Protein AF-I8YHV5-F1 (afdb_monomer_lite)

Foldseek 3Di:
DVVVVLVVVLVVLLVQLVVLLVLLLQLLVLLVVFPPDQQDQDPDAFAEEEEEEPQADEDQAPHPPQRYDDDYDPDVLVVLLPDDLVRGFKYAFAYRFPYWDSCLRRSVRSCVVVVQFKEAEAEAQDDQPDPVSLVLRLVVLLLCRRQASSQVSVVAAHDDDPHNMMGGSVLCSVQSNDLLGPVQLVCLVVVRGYHYSNVGYTYDNDHGDGHDDDDLVVLVVCLVVCVVVVSVRNNVVSVVSNNDPLVVSLVVLVVVLVVCCVVPVVSSVSSVVSNVSSVVSSVSSGDPVSVDDPPD

pLDDT: mean 92.0, std 8.27, range [37.28, 98.38]

Organism: NCBI:txid997887

Radius of gyration: 21.28 Å; chains: 1; bounding box: 60×52×62 Å

Secondary structure (DSSP, 8-state):
-HHHHHHHHHHHHHHHHHHHHHHHHHHHHHTTS----PPPP-S----EEEEEETT-------S-GGGEEEEEESSHHHHHHHS-TTT-SEEEE--S-SEE-TTHHHHHHHHHHTT--EEEEEEEE----SHHHHHHHHHHHHHHIIIIIHHHHTT-PPPP-SSSEEEEHHHHHHH--STT--HHHHHHHTT--EEEEEEEEEEESSPPPPPP---HHHHHHHHHHHHHTT-HHHHHHHHHHHSPPHHHHHHHHHHHHHHHHHH-HHHHHHHHHHHHHHHHHHHHHS-GGGTS----

Sequence (296 aa):
MIDTLFHIANDFFFFCIILSGIYLFIFALIALFRHSGKYPATEKKYRFALLVPLQTHIEDLKYPKELYTVITYNDPVLAVRELDENQYDIAVILGETTHVSPLLLQDINDAYDAGVMAMQLHHIIEHRPTGKIRRKAIREEIRNSIYRQGHVQAGLSSALEKTDIAIDAKWLKQNLKSPKSNLESRLLMQNIFIEYLHYAHVYSDSPRPLPYSMSKWKALSKLPVTLLAGNWDYADKLFRQLVPSWRVLFLICSIWCIIATCYAWTLSLRWWFLLFGLLFTLCLAIPDYLIEKKKK

Structure (mmCIF, N/CA/C/O backbone):
data_AF-I8YHV5-F1
#
_entry.id   AF-I8YHV5-F1
#
loop_
_atom_site.group_PDB
_atom_site.id
_atom_site.type_symbol
_atom_site.label_atom_id
_atom_site.label_alt_id
_atom_site.label_comp_id
_atom_site.label_asym_id
_atom_site.label_entity_id
_atom_site.label_seq_id
_atom_site.pdbx_PDB_ins_code
_atom_site.Cartn_x
_atom_site.Cartn_y
_atom_site.Cartn_z
_atom_site.occupancy
_atom_site.B_iso_or_equiv
_atom_site.auth_seq_id
_atom_site.auth_comp_id
_atom_site.auth_asym_id
_atom_site.auth_atom_id
_atom_site.pdbx_PDB_model_num
ATOM 1 N N . MET A 1 1 ? 32.767 -8.064 -30.132 1.00 82.06 1 MET A N 1
ATOM 2 C CA . MET A 1 1 ? 32.755 -8.128 -28.651 1.00 82.06 1 MET A CA 1
ATOM 3 C C . MET A 1 1 ? 31.920 -7.007 -28.041 1.00 82.06 1 MET A C 1
ATOM 5 O O . MET A 1 1 ? 30.963 -7.325 -27.354 1.00 82.06 1 MET A O 1
ATOM 9 N N . ILE A 1 2 ? 32.227 -5.727 -28.306 1.00 87.38 2 ILE A N 1
ATOM 10 C CA . ILE A 1 2 ? 31.453 -4.581 -27.774 1.00 87.38 2 ILE A CA 1
ATOM 11 C C . ILE A 1 2 ? 29.999 -4.596 -28.265 1.00 87.38 2 ILE A C 1
ATOM 13 O O . ILE A 1 2 ? 29.087 -4.465 -27.459 1.00 87.38 2 ILE A O 1
ATOM 17 N N . ASP A 1 3 ? 29.792 -4.831 -29.559 1.00 89.19 3 ASP A N 1
ATOM 18 C CA . ASP A 1 3 ? 28.461 -4.908 -30.174 1.00 89.19 3 ASP A CA 1
ATOM 19 C C . ASP A 1 3 ? 27.595 -6.026 -29.562 1.00 89.19 3 ASP A C 1
ATOM 21 O O . ASP A 1 3 ? 26.507 -5.791 -29.043 1.00 89.19 3 ASP A O 1
ATOM 25 N N . THR A 1 4 ? 28.142 -7.241 -29.467 1.00 91.38 4 THR A N 1
ATOM 26 C CA . THR A 1 4 ? 27.483 -8.379 -28.807 1.00 91.38 4 THR A CA 1
ATOM 27 C C . THR A 1 4 ? 27.126 -8.083 -27.347 1.00 91.38 4 THR A C 1
ATOM 29 O O . THR A 1 4 ? 26.021 -8.390 -26.905 1.00 91.38 4 THR A O 1
ATOM 32 N N . LEU A 1 5 ? 28.042 -7.465 -26.594 1.00 92.25 5 LEU A N 1
ATOM 33 C CA . LEU A 1 5 ? 27.801 -7.088 -25.202 1.00 92.25 5 LEU A CA 1
ATOM 34 C C . LEU A 1 5 ? 26.686 -6.040 -25.090 1.00 92.25 5 LEU A C 1
ATOM 36 O O . LEU A 1 5 ? 25.850 -6.136 -24.192 1.00 92.25 5 LEU A O 1
ATOM 40 N N . PHE A 1 6 ? 26.652 -5.071 -26.008 1.00 92.50 6 PHE A N 1
ATOM 41 C CA . PHE A 1 6 ? 25.598 -4.067 -26.074 1.00 92.50 6 PHE A CA 1
ATOM 42 C C . PHE A 1 6 ? 24.231 -4.710 -26.313 1.00 92.50 6 PHE A C 1
ATOM 44 O O . PHE A 1 6 ? 23.293 -4.419 -25.575 1.00 92.50 6 PHE A O 1
ATOM 51 N N . HIS A 1 7 ? 24.122 -5.625 -27.279 1.00 91.56 7 HIS A N 1
ATOM 52 C CA . HIS A 1 7 ? 22.876 -6.335 -27.570 1.00 91.56 7 HIS A CA 1
ATOM 53 C C . HIS A 1 7 ? 22.372 -7.155 -26.374 1.00 91.56 7 HIS A C 1
ATOM 55 O O . HIS A 1 7 ? 21.207 -7.026 -25.995 1.00 91.56 7 HIS A O 1
ATOM 61 N N . ILE A 1 8 ? 23.256 -7.915 -25.718 1.00 93.31 8 ILE A N 1
ATOM 62 C CA . ILE A 1 8 ? 22.910 -8.698 -24.521 1.00 93.31 8 ILE A CA 1
ATOM 63 C C . ILE A 1 8 ? 22.426 -7.782 -23.391 1.00 93.31 8 ILE A C 1
ATOM 65 O O . ILE A 1 8 ? 21.371 -8.021 -22.803 1.00 93.31 8 ILE A O 1
ATOM 69 N N . ALA A 1 9 ? 23.177 -6.718 -23.090 1.00 91.88 9 ALA A N 1
ATOM 70 C CA . ALA A 1 9 ? 22.807 -5.770 -22.042 1.00 91.88 9 ALA A CA 1
ATOM 71 C C . ALA A 1 9 ? 21.477 -5.079 -22.360 1.00 91.88 9 ALA A C 1
ATOM 73 O O . ALA A 1 9 ? 20.614 -4.952 -21.493 1.00 91.88 9 ALA A O 1
ATOM 74 N N . ASN A 1 10 ? 21.293 -4.673 -23.615 1.00 92.94 10 ASN A N 1
ATOM 75 C CA . ASN A 1 10 ? 20.075 -4.046 -24.088 1.00 92.94 10 ASN A CA 1
ATOM 76 C C . ASN A 1 10 ? 18.853 -4.948 -23.871 1.00 92.94 10 ASN A C 1
ATOM 78 O O . ASN A 1 10 ? 17.853 -4.488 -23.325 1.00 92.94 10 ASN A O 1
ATOM 82 N N . ASP A 1 11 ? 18.928 -6.216 -24.273 1.00 93.88 11 ASP A N 1
ATOM 83 C CA . ASP A 1 11 ? 17.804 -7.145 -24.146 1.00 93.88 11 ASP A CA 1
ATOM 84 C C . ASP A 1 11 ? 17.515 -7.480 -22.679 1.00 93.88 11 ASP A C 1
ATOM 86 O O . ASP A 1 11 ? 16.355 -7.493 -22.264 1.00 93.88 11 ASP A O 1
ATOM 90 N N . PHE A 1 12 ? 18.559 -7.645 -21.862 1.00 93.06 12 PHE A N 1
ATOM 91 C CA . PHE A 1 12 ? 18.420 -7.860 -20.424 1.00 93.06 12 PHE A CA 1
ATOM 92 C C . PHE A 1 12 ? 17.737 -6.677 -19.720 1.00 93.06 12 PHE A C 1
ATOM 94 O O . PHE A 1 12 ? 16.767 -6.867 -18.978 1.00 93.06 12 PHE A O 1
ATOM 101 N N . PHE A 1 13 ? 18.200 -5.444 -19.962 1.00 92.06 13 PHE A N 1
ATOM 102 C CA . PHE A 1 13 ? 17.587 -4.256 -19.365 1.00 92.06 13 PHE A CA 1
ATOM 103 C C . PHE A 1 13 ? 16.161 -4.053 -19.860 1.00 92.06 13 PHE A C 1
ATOM 105 O O . PHE A 1 13 ? 15.280 -3.734 -19.057 1.00 92.06 13 PHE A O 1
ATOM 112 N N . PHE A 1 14 ? 15.926 -4.265 -21.156 1.00 94.81 14 PHE A N 1
ATOM 113 C CA . PHE A 1 14 ? 14.596 -4.158 -21.732 1.00 94.81 14 PHE A CA 1
ATOM 114 C C . PHE A 1 14 ? 13.636 -5.136 -21.055 1.00 94.81 14 PHE A C 1
ATOM 116 O O . PHE A 1 14 ? 12.581 -4.714 -20.591 1.00 94.81 14 PHE A O 1
ATOM 123 N N . PHE A 1 15 ? 14.034 -6.403 -20.898 1.00 94.38 15 PHE A N 1
ATOM 124 C CA . PHE A 1 15 ? 13.245 -7.427 -20.212 1.00 94.38 15 PHE A CA 1
ATOM 125 C C . PHE A 1 15 ? 12.909 -7.043 -18.761 1.00 94.38 15 PHE A C 1
ATOM 127 O O . PHE A 1 15 ? 11.755 -7.124 -18.339 1.00 94.38 15 PHE A O 1
ATOM 134 N N . CYS A 1 16 ? 13.890 -6.556 -17.997 1.00 91.69 16 CYS A N 1
ATOM 135 C CA . CYS A 1 16 ? 13.667 -6.151 -16.605 1.00 91.69 16 CYS A CA 1
ATOM 136 C C . CYS A 1 16 ? 12.672 -4.983 -16.482 1.00 91.69 16 CYS A C 1
ATOM 138 O O . CYS A 1 16 ? 11.823 -4.960 -15.582 1.00 91.69 16 CYS A O 1
ATOM 140 N N . ILE A 1 17 ? 12.785 -3.995 -17.375 1.00 93.88 17 ILE A N 1
ATOM 141 C CA . ILE A 1 17 ? 11.968 -2.779 -17.324 1.00 93.88 17 ILE A CA 1
ATOM 142 C C . ILE A 1 17 ? 10.579 -3.039 -17.891 1.00 93.88 17 ILE A C 1
ATOM 144 O O . ILE A 1 17 ? 9.618 -2.574 -17.287 1.00 93.88 17 ILE A O 1
ATOM 148 N N . ILE A 1 18 ? 10.441 -3.802 -18.979 1.00 95.88 18 ILE A N 1
ATOM 149 C CA . ILE A 1 18 ? 9.125 -4.114 -19.546 1.00 95.88 18 ILE A CA 1
ATOM 150 C C . ILE A 1 18 ? 8.295 -4.968 -18.590 1.00 95.88 18 ILE A C 1
ATOM 152 O O . ILE A 1 18 ? 7.124 -4.663 -18.398 1.00 95.88 18 ILE A O 1
ATOM 156 N N . LEU A 1 19 ? 8.892 -5.952 -17.903 1.00 94.88 19 LEU A N 1
ATOM 157 C CA . LEU A 1 19 ? 8.181 -6.754 -16.901 1.00 94.88 19 LEU A CA 1
ATOM 158 C C . LEU A 1 19 ? 7.637 -5.871 -15.768 1.00 94.88 19 LEU A C 1
ATOM 160 O O . LEU A 1 19 ? 6.473 -5.972 -15.386 1.00 94.88 19 LEU A O 1
ATOM 164 N N . SER A 1 20 ? 8.472 -4.955 -15.271 1.00 95.31 20 SER A N 1
ATOM 165 C CA . SER A 1 20 ? 8.067 -3.989 -14.246 1.00 95.31 20 SER A CA 1
ATOM 166 C C . SER A 1 20 ? 7.024 -2.998 -14.777 1.00 95.31 20 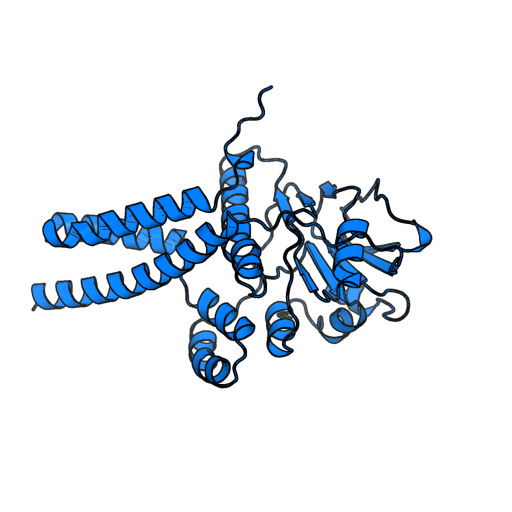SER A C 1
ATOM 168 O O . SER A 1 20 ? 6.077 -2.661 -14.077 1.00 95.31 20 SER A O 1
ATOM 170 N N . GLY A 1 21 ? 7.184 -2.529 -16.015 1.00 96.12 21 GLY A N 1
ATOM 171 C CA . GLY A 1 21 ? 6.282 -1.587 -16.671 1.00 96.12 21 GLY A CA 1
ATOM 172 C C . GLY A 1 21 ? 4.895 -2.177 -16.901 1.00 96.12 21 GLY A C 1
ATOM 173 O O . GLY A 1 21 ? 3.911 -1.519 -16.589 1.00 96.12 21 GLY A O 1
ATOM 174 N N . ILE A 1 22 ? 4.818 -3.432 -17.354 1.00 96.88 22 ILE A N 1
ATOM 175 C CA . ILE A 1 22 ? 3.562 -4.177 -17.509 1.00 96.88 22 ILE A CA 1
ATOM 176 C C . ILE A 1 22 ? 2.866 -4.325 -16.157 1.00 96.88 22 ILE A C 1
ATOM 178 O O . ILE A 1 22 ? 1.678 -4.035 -16.062 1.00 96.88 22 ILE A O 1
ATOM 182 N N . TYR A 1 23 ? 3.600 -4.707 -15.105 1.00 96.69 23 TYR A N 1
ATOM 183 C CA . TYR A 1 23 ? 3.044 -4.796 -13.753 1.00 96.69 23 TYR A CA 1
ATOM 184 C C . TYR A 1 23 ? 2.407 -3.466 -13.320 1.00 96.69 23 TYR A C 1
ATOM 186 O O . TYR A 1 23 ? 1.245 -3.435 -12.927 1.00 96.69 23 TYR A O 1
ATOM 194 N N . LEU A 1 24 ? 3.128 -2.346 -13.460 1.00 96.81 24 LEU A N 1
ATOM 195 C CA . LEU A 1 24 ? 2.589 -1.025 -13.120 1.00 96.81 24 LEU A CA 1
ATOM 196 C C . LEU A 1 24 ? 1.384 -0.642 -13.990 1.00 96.81 24 LEU A C 1
ATOM 198 O O . LEU A 1 24 ? 0.424 -0.079 -13.471 1.00 96.81 24 LEU A O 1
ATOM 202 N N . PHE A 1 25 ? 1.434 -0.940 -15.291 1.00 97.44 25 PHE A N 1
ATOM 203 C CA . PHE A 1 25 ? 0.367 -0.626 -16.239 1.00 97.44 25 PHE A CA 1
ATOM 204 C C . PHE A 1 25 ? -0.927 -1.364 -15.908 1.00 97.44 25 PHE A C 1
ATOM 206 O O . PHE A 1 25 ? -1.978 -0.732 -15.861 1.00 97.44 25 PHE A O 1
ATOM 213 N N . ILE A 1 26 ? -0.849 -2.669 -15.629 1.00 97.00 26 ILE A N 1
ATOM 214 C CA . ILE A 1 26 ? -2.014 -3.491 -15.282 1.00 97.00 26 ILE A CA 1
ATOM 215 C C . ILE A 1 26 ? -2.729 -2.899 -14.068 1.00 97.00 26 ILE A C 1
ATOM 217 O O . ILE A 1 26 ? -3.922 -2.621 -14.143 1.00 97.00 26 ILE A O 1
ATOM 221 N N . PHE A 1 27 ? -2.010 -2.630 -12.976 1.00 96.50 27 PHE A N 1
ATOM 222 C CA . PHE A 1 27 ? -2.648 -2.094 -11.774 1.00 96.50 27 PHE A CA 1
ATOM 223 C C . PHE A 1 27 ? -3.105 -0.641 -11.928 1.00 96.50 27 PHE A C 1
ATOM 225 O O . PHE A 1 27 ? -4.154 -0.284 -11.400 1.00 96.50 27 PHE A O 1
ATOM 232 N N . ALA A 1 28 ? -2.383 0.192 -12.685 1.00 96.38 28 ALA A N 1
ATOM 233 C CA . ALA A 1 28 ? -2.845 1.543 -13.007 1.00 96.38 28 ALA A CA 1
ATOM 234 C C . ALA A 1 28 ? -4.146 1.524 -13.824 1.00 96.38 28 ALA A C 1
ATOM 236 O O . ALA A 1 28 ? -5.046 2.312 -13.554 1.00 96.38 28 ALA A O 1
ATOM 237 N N . LEU A 1 29 ? -4.257 0.613 -14.797 1.00 96.12 29 LEU A N 1
ATOM 238 C CA . LEU A 1 29 ? -5.448 0.441 -15.625 1.00 96.12 29 LEU A CA 1
ATOM 239 C C . LEU A 1 29 ? -6.623 -0.098 -14.801 1.00 96.12 29 LEU A C 1
ATOM 241 O O . LEU A 1 29 ? -7.719 0.450 -14.864 1.00 96.12 29 LEU A O 1
ATOM 245 N N . ILE A 1 30 ? -6.389 -1.137 -13.996 1.00 95.12 30 ILE A N 1
ATOM 246 C CA . ILE A 1 30 ? -7.409 -1.730 -13.123 1.00 95.12 30 ILE A CA 1
ATOM 247 C C . ILE A 1 30 ? -7.930 -0.700 -12.108 1.00 95.12 30 ILE A C 1
ATOM 249 O O . ILE A 1 30 ? -9.131 -0.644 -11.850 1.00 95.12 30 ILE A O 1
ATOM 253 N N . ALA A 1 31 ? -7.066 0.181 -11.594 1.00 93.31 31 ALA A N 1
ATOM 254 C CA . ALA A 1 31 ? -7.460 1.239 -10.663 1.00 93.31 31 ALA A CA 1
ATOM 255 C C . ALA A 1 31 ? -8.496 2.231 -11.232 1.00 93.31 31 ALA A C 1
ATOM 257 O O . ALA A 1 31 ? -9.161 2.919 -10.451 1.00 93.31 31 ALA A O 1
ATOM 258 N N . LEU A 1 32 ? -8.648 2.311 -12.562 1.00 90.19 32 LEU A N 1
ATOM 259 C CA . LEU A 1 32 ? -9.671 3.133 -13.220 1.00 90.19 32 LEU A CA 1
ATOM 260 C C . LEU A 1 32 ? -11.074 2.544 -13.063 1.00 90.19 32 LEU A C 1
ATOM 262 O O . LEU A 1 32 ? -12.040 3.294 -12.940 1.00 90.19 32 LEU A O 1
ATOM 266 N N . PHE A 1 33 ? -11.193 1.215 -13.020 1.00 84.56 33 PHE A N 1
ATOM 267 C CA . PHE A 1 33 ? -12.466 0.499 -12.897 1.00 84.56 33 PHE A CA 1
ATOM 268 C C . PHE A 1 33 ? -12.947 0.453 -11.447 1.00 84.56 33 PHE A C 1
ATOM 270 O O . PHE A 1 33 ? -13.329 -0.596 -10.941 1.00 84.56 33 PHE A O 1
ATOM 277 N N . ARG A 1 34 ? -12.897 1.596 -10.754 1.00 68.69 34 ARG A N 1
ATOM 278 C CA . ARG A 1 34 ? -13.269 1.706 -9.343 1.00 68.69 34 ARG A CA 1
ATOM 279 C C . ARG A 1 34 ? -14.644 1.069 -9.134 1.00 68.69 34 ARG A C 1
ATOM 281 O O . ARG A 1 34 ? -15.641 1.617 -9.600 1.00 68.69 34 ARG A O 1
ATOM 288 N N . HIS A 1 35 ? -14.710 -0.042 -8.397 1.00 61.66 35 HIS A N 1
ATOM 289 C CA . HIS A 1 35 ? -15.961 -0.453 -7.783 1.00 61.66 35 HIS A CA 1
ATOM 290 C C . HIS A 1 35 ? -16.414 0.716 -6.907 1.00 61.66 35 HIS A C 1
ATOM 292 O O . HIS A 1 35 ? -15.788 1.067 -5.908 1.00 61.66 35 HIS A O 1
ATOM 298 N N . SER A 1 36 ? -17.478 1.372 -7.359 1.00 51.44 36 SER A N 1
ATOM 299 C CA . SER A 1 36 ? -18.071 2.563 -6.756 1.00 51.44 36 SER A CA 1
ATOM 300 C C . SER A 1 36 ? -18.849 2.257 -5.474 1.00 51.44 36 SER A C 1
ATOM 302 O O . SER A 1 36 ? -19.497 3.143 -4.922 1.00 51.44 36 SER A O 1
ATOM 304 N N . GLY A 1 37 ? -18.850 1.001 -5.026 1.00 63.56 37 GLY A N 1
ATOM 305 C CA . GLY A 1 37 ? -19.587 0.576 -3.851 1.00 63.56 37 GLY A CA 1
ATOM 306 C C . GLY A 1 37 ? -18.812 0.914 -2.593 1.00 63.56 37 GLY A C 1
ATOM 307 O O . GLY A 1 37 ? -17.792 0.291 -2.310 1.00 63.56 37 GLY A O 1
ATOM 308 N N . LYS A 1 38 ? -19.331 1.856 -1.803 1.00 80.88 38 LYS A N 1
ATOM 309 C CA . LYS A 1 38 ? -19.127 1.767 -0.358 1.00 80.88 38 LYS A CA 1
ATOM 310 C C . LYS A 1 38 ? -19.629 0.403 0.111 1.00 80.88 38 LYS A C 1
ATOM 312 O O . LYS A 1 38 ? -20.584 -0.128 -0.465 1.00 80.88 38 LYS A O 1
ATOM 317 N N . TYR A 1 39 ? -19.010 -0.136 1.153 1.00 91.75 39 TYR A N 1
ATOM 318 C CA . TYR A 1 39 ? -19.577 -1.290 1.838 1.00 91.75 39 TYR A CA 1
ATOM 319 C C . TYR A 1 39 ? -21.033 -0.998 2.259 1.00 91.75 39 TYR A C 1
ATOM 321 O O . TYR A 1 39 ? -21.353 0.160 2.552 1.00 91.75 39 TYR A O 1
ATOM 329 N N . PRO A 1 40 ? -21.934 -1.999 2.228 1.00 90.69 40 PRO A N 1
ATOM 330 C CA . PRO A 1 40 ? -23.323 -1.809 2.626 1.00 90.69 40 PRO A CA 1
ATOM 331 C C . PRO A 1 40 ? -23.410 -1.213 4.028 1.00 90.69 40 PRO A C 1
ATOM 333 O O . PRO A 1 40 ? -22.718 -1.664 4.938 1.00 90.69 40 PRO A O 1
ATOM 336 N N . ALA A 1 41 ? -24.271 -0.211 4.198 1.00 91.19 41 ALA A N 1
ATOM 337 C CA . ALA A 1 41 ? -24.498 0.377 5.508 1.00 91.19 41 ALA A CA 1
ATOM 338 C C . ALA A 1 41 ? -25.011 -0.695 6.476 1.00 91.19 41 ALA A C 1
ATOM 340 O O . ALA A 1 41 ? -25.968 -1.403 6.153 1.00 91.19 41 ALA A O 1
ATOM 341 N N . THR A 1 42 ? -24.404 -0.786 7.658 1.00 91.88 42 THR A N 1
ATOM 342 C CA . THR A 1 42 ? -24.852 -1.712 8.702 1.00 91.88 42 THR A CA 1
ATOM 343 C C . THR A 1 42 ? -25.505 -0.993 9.882 1.00 91.88 42 THR A C 1
ATOM 345 O O . THR A 1 42 ? -25.131 0.122 10.283 1.00 91.88 42 THR A O 1
ATOM 348 N N . GLU A 1 43 ? -26.493 -1.670 10.469 1.00 90.62 43 GLU A N 1
ATOM 349 C CA . GLU A 1 43 ? -27.102 -1.287 11.741 1.00 90.62 43 GLU A CA 1
ATOM 350 C C . GLU A 1 43 ? -26.164 -1.575 12.917 1.00 90.62 43 GLU A C 1
ATOM 352 O O . GLU A 1 43 ? -26.184 -0.850 13.914 1.00 90.62 43 GLU A O 1
ATOM 357 N N . LYS A 1 44 ? -25.306 -2.599 12.801 1.00 95.25 44 LYS A N 1
ATOM 358 C CA . LYS A 1 44 ? -24.378 -2.972 13.864 1.00 95.25 44 LYS A CA 1
ATOM 359 C C . LYS A 1 44 ? -23.288 -1.914 14.001 1.00 95.25 44 LYS A C 1
ATOM 361 O O . LYS A 1 44 ? -22.629 -1.544 13.031 1.00 95.25 44 LYS A O 1
ATOM 366 N N . LYS A 1 45 ? -23.098 -1.427 15.225 1.00 96.44 45 LYS A N 1
ATOM 367 C CA . LYS A 1 45 ? -22.082 -0.426 15.554 1.00 96.44 45 LYS A CA 1
ATOM 368 C C . LYS A 1 45 ? -20.992 -1.045 16.416 1.00 96.44 45 LYS A C 1
ATOM 370 O O . LYS A 1 45 ? -21.277 -1.587 17.482 1.00 96.44 45 LYS A O 1
ATOM 375 N N . TYR A 1 46 ? -19.757 -0.955 15.944 1.00 97.69 46 TYR A N 1
ATOM 376 C CA . TYR A 1 46 ? -18.565 -1.440 16.634 1.00 97.69 46 TYR A CA 1
ATOM 377 C C . TYR A 1 46 ? -17.905 -0.335 17.461 1.00 97.69 46 TYR A C 1
ATOM 379 O O . TYR A 1 46 ? -18.105 0.858 17.206 1.00 97.69 46 TYR A O 1
ATOM 387 N N . ARG A 1 47 ? -17.122 -0.745 18.463 1.00 98.06 47 ARG A N 1
ATOM 388 C CA . ARG A 1 47 ? -16.396 0.149 19.371 1.00 98.06 47 ARG A CA 1
ATOM 389 C C . ARG A 1 47 ? -14.997 0.438 18.839 1.00 98.06 47 ARG A C 1
ATOM 391 O O . ARG A 1 47 ? -14.244 -0.485 18.525 1.00 98.06 47 ARG A O 1
ATOM 398 N N . PHE A 1 48 ? -14.631 1.713 18.790 1.00 98.06 48 PHE A N 1
ATOM 399 C CA . PHE A 1 48 ? -13.391 2.197 18.193 1.00 98.06 48 PHE A CA 1
ATOM 400 C C . PHE A 1 48 ? -12.399 2.734 19.222 1.00 98.06 48 PHE A C 1
ATOM 402 O O . PHE A 1 48 ? -12.731 3.583 20.048 1.00 98.06 48 PHE A O 1
ATOM 409 N N . ALA A 1 49 ? -11.142 2.328 19.086 1.00 97.44 49 ALA A N 1
ATOM 410 C CA . ALA A 1 49 ? -10.004 3.023 19.667 1.00 97.44 49 ALA A CA 1
ATOM 411 C C . ALA A 1 49 ? -9.346 3.895 18.598 1.00 97.44 49 ALA A C 1
ATOM 413 O O . ALA A 1 49 ? -8.684 3.382 17.695 1.00 97.44 49 ALA A O 1
ATOM 414 N N . LEU A 1 50 ? -9.529 5.210 18.685 1.00 96.50 50 LEU A N 1
ATOM 415 C CA . LEU A 1 50 ? -8.961 6.165 17.741 1.00 96.50 50 LEU A CA 1
ATOM 416 C C . LEU A 1 50 ? -7.632 6.691 18.285 1.00 96.50 50 LEU A C 1
ATOM 418 O O . LEU A 1 50 ? -7.599 7.620 19.090 1.00 96.50 50 LEU A O 1
ATOM 422 N N . LEU A 1 51 ? -6.535 6.067 17.863 1.00 96.38 51 LEU A N 1
ATOM 423 C CA . LEU A 1 51 ? -5.180 6.426 18.263 1.00 96.38 51 LEU A CA 1
ATOM 424 C C . LEU A 1 51 ? -4.683 7.585 17.391 1.00 96.38 51 LEU A C 1
ATOM 426 O O . LEU A 1 51 ? -4.509 7.424 16.180 1.00 96.38 51 LEU A O 1
ATOM 430 N N . VAL A 1 52 ? -4.432 8.740 18.008 1.00 95.31 52 VAL A N 1
ATOM 431 C CA . VAL A 1 52 ? -4.030 9.979 17.320 1.00 95.31 52 VAL A CA 1
ATOM 432 C C . VAL A 1 52 ? -2.731 10.552 17.892 1.00 95.31 52 VAL A C 1
ATOM 434 O O . VAL A 1 52 ? -2.504 10.451 19.095 1.00 9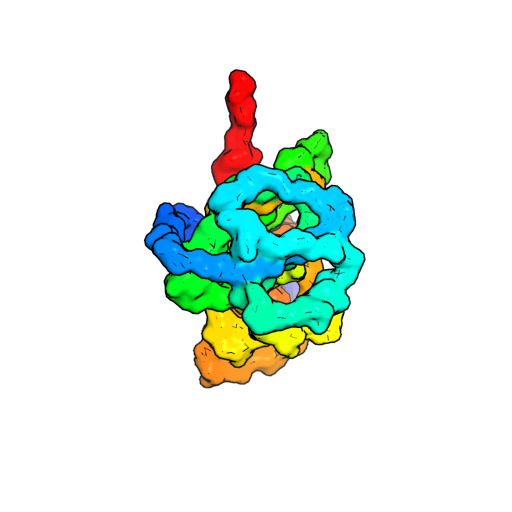5.31 52 VAL A O 1
ATOM 437 N N . PRO A 1 53 ? -1.862 11.189 17.093 1.00 93.88 53 PRO A N 1
ATOM 438 C CA . PRO A 1 53 ? -0.710 11.913 17.629 1.00 93.88 53 PRO A CA 1
ATOM 439 C C . PRO A 1 53 ? -1.136 13.104 18.502 1.00 93.88 53 PRO A C 1
ATOM 441 O O . PRO A 1 53 ? -2.178 13.705 18.256 1.00 93.88 53 PRO A O 1
ATOM 444 N N . LEU A 1 54 ? -0.302 13.508 19.470 1.00 86.50 54 LEU A N 1
ATOM 445 C CA . LEU A 1 54 ? -0.587 14.608 20.420 1.00 86.50 54 LEU A CA 1
ATOM 446 C C . LEU A 1 54 ? -1.097 15.920 19.795 1.00 86.50 54 LEU A C 1
ATOM 448 O O . LEU A 1 54 ? -1.840 16.650 20.436 1.00 86.50 54 LEU A O 1
ATOM 452 N N . GLN A 1 55 ? -0.657 16.250 18.582 1.00 79.06 55 GLN A N 1
ATOM 453 C CA . GLN A 1 55 ? -0.958 17.526 17.917 1.00 79.06 55 GLN A CA 1
ATOM 454 C C . GLN A 1 55 ? -2.191 17.452 17.006 1.00 79.06 55 GLN A C 1
ATOM 456 O O . GLN A 1 55 ? -2.467 18.381 16.254 1.00 79.06 55 GLN A O 1
ATOM 461 N N . THR A 1 56 ? -2.895 16.320 17.014 1.00 84.88 56 THR A N 1
ATOM 462 C CA . THR A 1 56 ? -4.029 16.061 16.131 1.00 84.88 56 THR A CA 1
ATOM 463 C C . THR A 1 56 ? -5.338 16.261 16.883 1.00 84.88 56 THR A C 1
ATOM 465 O O . THR A 1 56 ? -5.596 15.591 17.881 1.00 84.88 56 THR A O 1
ATOM 468 N N . HIS A 1 57 ? -6.182 17.152 16.369 1.00 80.00 57 HIS A N 1
ATOM 469 C CA . HIS A 1 57 ? -7.536 17.370 16.865 1.00 80.00 57 HIS A CA 1
ATOM 470 C C . HIS A 1 57 ? -8.534 16.764 15.881 1.00 80.00 57 HIS A C 1
ATOM 472 O O . HIS A 1 57 ? -8.478 17.041 14.685 1.00 80.00 57 HIS A O 1
ATOM 478 N N . ILE A 1 58 ? -9.427 15.910 16.383 1.00 84.12 58 ILE A N 1
ATOM 479 C CA . ILE A 1 58 ? -10.475 15.279 15.581 1.00 84.12 58 ILE A CA 1
ATOM 480 C C . ILE A 1 58 ? -11.820 15.733 16.113 1.00 84.12 58 ILE A C 1
ATOM 482 O O . ILE A 1 58 ? -12.205 15.390 17.231 1.00 84.12 58 ILE A O 1
ATOM 486 N N . GLU A 1 59 ? -12.531 16.480 15.283 1.00 78.69 59 GLU A N 1
ATOM 487 C CA . GLU A 1 59 ? -13.872 16.973 15.561 1.00 78.69 59 GLU A CA 1
ATOM 488 C C . GLU A 1 59 ? -14.850 16.440 14.503 1.00 78.69 59 GLU A C 1
ATOM 490 O O . GLU A 1 59 ? -14.448 15.891 13.476 1.00 78.69 59 GLU A O 1
ATOM 495 N N . ASP A 1 60 ? -16.147 16.556 14.788 1.00 82.31 60 ASP A N 1
ATOM 496 C CA . ASP A 1 60 ? -17.235 16.332 13.825 1.00 82.31 60 ASP A CA 1
ATOM 497 C C . ASP A 1 60 ? -17.362 14.927 13.205 1.00 82.31 60 ASP A C 1
ATOM 499 O O . ASP A 1 60 ? -17.928 14.752 12.121 1.00 82.31 60 ASP A O 1
ATOM 503 N N . LEU A 1 61 ? -16.920 13.888 13.919 1.00 92.69 61 LEU A N 1
ATOM 504 C CA . LEU A 1 61 ? -17.229 12.506 13.550 1.00 92.69 61 LEU A CA 1
ATOM 505 C C . LEU A 1 61 ? -18.725 12.217 13.733 1.00 92.69 61 LEU A C 1
ATOM 507 O O . LEU A 1 61 ? -19.278 12.316 14.829 1.00 92.69 61 LEU A O 1
ATOM 511 N N . LYS A 1 62 ? -19.382 11.794 12.653 1.00 93.56 62 LYS A N 1
ATOM 512 C CA . LYS A 1 62 ? -20.776 11.338 12.639 1.00 93.56 62 LYS A CA 1
ATOM 513 C C . LYS A 1 62 ? -20.852 9.872 13.062 1.00 93.56 62 LYS A C 1
ATOM 515 O O . LYS A 1 62 ? -21.179 8.998 12.262 1.00 93.56 62 LYS A O 1
ATOM 520 N N . TYR A 1 63 ? -20.513 9.614 14.320 1.00 95.81 63 TYR A N 1
ATOM 521 C CA . TYR A 1 63 ? -20.572 8.295 14.945 1.00 95.81 63 TYR A CA 1
ATOM 522 C C . TYR A 1 63 ? -20.939 8.445 16.434 1.00 95.81 63 TYR A C 1
ATOM 524 O O . TYR A 1 63 ? -20.587 9.473 17.020 1.00 95.81 63 TYR A O 1
ATOM 532 N N . PRO A 1 64 ? -21.652 7.490 17.062 1.00 95.62 64 PRO A N 1
ATOM 533 C CA . PRO A 1 64 ? -22.046 7.615 18.468 1.00 95.62 64 PRO A CA 1
ATOM 534 C C . PRO A 1 64 ? -20.831 7.774 19.392 1.00 95.62 64 PRO A C 1
ATOM 536 O O . PRO A 1 64 ? -19.895 6.973 19.331 1.00 95.62 64 PRO A O 1
ATOM 539 N N . LYS A 1 65 ? -20.826 8.818 20.233 1.00 93.38 65 LYS A N 1
ATOM 540 C CA . LYS A 1 65 ? -19.658 9.222 21.046 1.00 93.38 65 LYS A CA 1
ATOM 541 C C . LYS A 1 65 ? -19.271 8.186 22.097 1.00 93.38 65 LYS A C 1
ATOM 543 O O . LYS A 1 65 ? -18.113 8.092 22.472 1.00 93.38 65 LYS A O 1
ATOM 548 N N . GLU A 1 66 ? -20.232 7.399 22.548 1.00 94.81 66 GLU A N 1
ATOM 549 C CA . GLU A 1 66 ? -20.066 6.293 23.483 1.00 94.81 66 GLU A CA 1
ATOM 550 C C . GLU A 1 66 ? -19.381 5.067 22.859 1.00 94.81 66 GLU A C 1
ATOM 552 O O . GLU A 1 66 ? -18.908 4.193 23.582 1.00 94.81 66 GLU A O 1
ATOM 557 N N . LEU A 1 67 ? -19.299 5.002 21.526 1.00 96.69 67 LEU A N 1
ATOM 558 C CA . LEU A 1 67 ? -18.710 3.884 20.789 1.00 96.69 67 LEU A CA 1
ATOM 559 C C . LEU A 1 67 ? -17.319 4.188 20.241 1.00 96.69 67 LEU A C 1
ATOM 561 O O . LEU A 1 67 ? -16.762 3.368 19.517 1.00 96.69 67 LEU A O 1
ATOM 565 N N . TYR A 1 68 ? -16.727 5.335 20.557 1.00 96.31 68 TYR A N 1
ATOM 566 C CA . TYR A 1 68 ? -15.329 5.566 20.233 1.00 96.31 68 TYR A CA 1
ATOM 567 C C . TYR A 1 68 ? -14.619 6.329 21.338 1.00 96.31 68 TYR A C 1
ATOM 569 O O . TYR A 1 68 ? -15.189 7.175 22.016 1.00 96.31 68 TYR A O 1
ATOM 577 N N . THR A 1 69 ? -13.339 6.036 21.517 1.00 95.75 69 THR A N 1
ATOM 578 C CA . THR A 1 69 ? -12.471 6.780 22.428 1.00 95.75 69 THR A CA 1
ATOM 579 C C . THR A 1 69 ? -11.272 7.291 21.656 1.00 95.75 69 THR A C 1
ATOM 581 O O . THR A 1 69 ? -10.619 6.538 20.934 1.00 95.75 69 THR A O 1
ATOM 584 N N . VAL A 1 70 ? -10.992 8.586 21.797 1.00 94.69 70 VAL A N 1
ATOM 585 C CA . VAL A 1 70 ? -9.805 9.216 21.216 1.00 94.69 70 VAL A CA 1
ATOM 586 C C . VAL A 1 70 ? -8.664 9.089 22.215 1.00 94.69 70 VA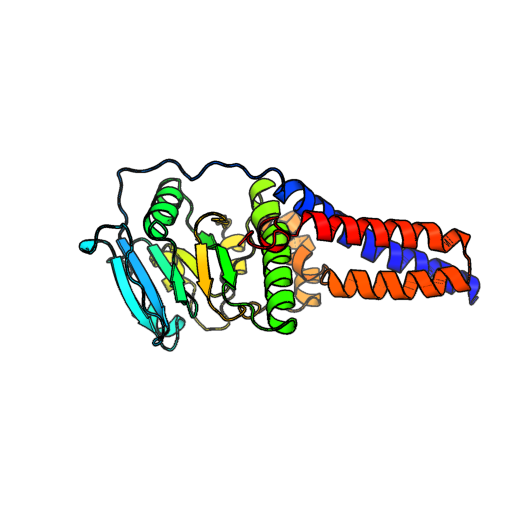L A C 1
ATOM 588 O O . VAL A 1 70 ? -8.755 9.595 23.331 1.00 94.69 70 VAL A O 1
ATOM 591 N N . ILE A 1 71 ? -7.598 8.402 21.819 1.00 94.81 71 ILE A N 1
ATOM 592 C CA . ILE A 1 71 ? -6.424 8.148 22.653 1.00 94.81 71 ILE A CA 1
ATOM 593 C C . ILE A 1 71 ? -5.232 8.822 21.984 1.00 94.81 71 ILE A C 1
ATOM 595 O O . ILE A 1 71 ? -4.806 8.445 20.892 1.00 94.81 71 ILE A O 1
ATOM 599 N N . THR A 1 72 ? -4.678 9.830 22.644 1.00 95.00 72 THR A N 1
ATOM 600 C CA . THR A 1 72 ? -3.484 10.519 22.156 1.00 95.00 72 THR A CA 1
ATOM 601 C C . THR A 1 72 ? -2.232 9.689 22.418 1.00 95.00 72 THR A C 1
ATOM 603 O O . THR A 1 72 ? -2.069 9.164 23.519 1.00 95.00 72 THR A O 1
ATOM 606 N N . TYR A 1 73 ? -1.308 9.619 21.460 1.00 94.00 73 TYR A N 1
ATOM 607 C CA . TYR A 1 73 ? -0.059 8.877 21.605 1.00 94.00 73 TYR A CA 1
ATOM 608 C C . TYR A 1 73 ? 1.182 9.687 21.209 1.00 94.00 73 TYR A C 1
ATOM 610 O O . TYR A 1 73 ? 1.157 10.534 20.316 1.00 94.00 73 TYR A O 1
ATOM 618 N N . ASN A 1 74 ? 2.301 9.339 21.852 1.00 92.94 74 ASN A N 1
ATOM 619 C CA . ASN A 1 74 ? 3.662 9.677 21.414 1.00 92.94 74 ASN A CA 1
ATOM 620 C C . ASN A 1 74 ? 4.305 8.528 20.631 1.00 92.94 74 ASN A C 1
ATOM 622 O O . ASN A 1 74 ? 4.960 8.742 19.615 1.00 92.94 74 ASN A O 1
ATOM 626 N N . ASP A 1 75 ? 4.083 7.296 21.095 1.00 92.31 75 ASP A N 1
ATOM 627 C CA . ASP A 1 75 ? 4.490 6.067 20.421 1.00 92.31 75 ASP A CA 1
ATOM 628 C C . ASP A 1 75 ? 3.246 5.194 20.191 1.00 92.31 75 ASP A C 1
ATOM 630 O O . ASP A 1 75 ? 2.629 4.751 21.168 1.00 92.31 75 ASP A O 1
ATOM 634 N N . PRO A 1 76 ? 2.871 4.911 18.928 1.00 92.44 76 PRO A N 1
ATOM 635 C CA . PRO A 1 76 ? 1.693 4.100 18.635 1.00 92.44 76 PRO A CA 1
ATOM 636 C C . PRO A 1 76 ? 1.828 2.669 19.174 1.00 92.44 76 PRO A C 1
ATOM 638 O O . PRO A 1 76 ? 0.827 2.025 19.469 1.00 92.44 76 PRO A O 1
ATOM 641 N N . VAL A 1 77 ? 3.051 2.153 19.342 1.00 94.12 77 VAL A N 1
ATOM 642 C CA . VAL A 1 77 ? 3.278 0.808 19.889 1.00 94.12 77 VAL A CA 1
ATOM 643 C C . VAL A 1 77 ? 2.934 0.755 21.372 1.00 94.12 77 VAL A C 1
ATOM 645 O O . VAL A 1 77 ? 2.359 -0.235 21.819 1.00 94.12 77 VAL A O 1
ATOM 648 N N . LEU A 1 78 ? 3.288 1.790 22.136 1.00 94.44 78 LEU A N 1
ATOM 649 C CA . LEU A 1 78 ? 2.941 1.867 23.555 1.00 94.44 78 LEU A CA 1
ATOM 650 C C . LEU A 1 78 ? 1.429 2.022 23.729 1.00 94.44 78 LEU A C 1
ATOM 652 O O . LEU A 1 78 ? 0.834 1.236 24.459 1.00 94.44 78 LEU A O 1
ATOM 656 N N . ALA A 1 79 ? 0.804 2.922 22.964 1.00 94.88 79 ALA A N 1
ATOM 657 C CA . ALA A 1 79 ? -0.645 3.115 23.002 1.00 94.88 79 ALA A CA 1
ATOM 658 C C . ALA A 1 79 ? -1.417 1.821 22.687 1.00 94.88 79 ALA A C 1
ATOM 660 O O . ALA A 1 79 ? -2.350 1.459 23.396 1.00 94.88 79 ALA A O 1
ATOM 661 N N . VAL A 1 80 ? -0.982 1.061 21.676 1.00 95.12 80 VAL A N 1
ATOM 662 C CA . VAL A 1 80 ? -1.587 -0.242 21.354 1.00 95.12 80 VAL A CA 1
ATOM 663 C C . VAL A 1 80 ? -1.339 -1.294 22.441 1.00 95.12 80 VAL A C 1
ATOM 665 O O . VAL A 1 80 ? -2.175 -2.172 22.638 1.00 95.12 80 VAL A O 1
ATOM 668 N N . ARG A 1 81 ? -0.210 -1.252 23.158 1.00 94.19 81 ARG A N 1
ATOM 669 C CA . ARG A 1 81 ? 0.057 -2.190 24.265 1.00 94.19 81 ARG A CA 1
ATOM 670 C C . ARG A 1 81 ? -0.843 -1.935 25.471 1.00 94.19 81 ARG A C 1
ATOM 672 O O . ARG A 1 81 ? -1.242 -2.901 26.117 1.00 94.19 81 ARG A O 1
ATOM 679 N N . GLU A 1 82 ? -1.128 -0.670 25.759 1.00 93.62 82 GLU A N 1
ATOM 680 C CA . GLU A 1 82 ? -1.991 -0.233 26.864 1.00 93.62 82 GLU A CA 1
ATOM 681 C C . GLU A 1 82 ? -3.483 -0.372 26.539 1.00 93.62 82 GLU A C 1
ATOM 683 O O . GLU A 1 82 ? -4.312 -0.380 27.445 1.00 93.62 82 GLU A O 1
ATOM 688 N N . LEU A 1 83 ? -3.825 -0.538 25.259 1.00 93.38 83 LEU A N 1
ATOM 689 C CA . LEU A 1 83 ? -5.195 -0.717 24.801 1.00 93.38 83 LEU A CA 1
ATOM 690 C C . LEU A 1 83 ? -5.854 -1.948 25.440 1.00 93.38 83 LEU A C 1
ATOM 692 O O . LEU A 1 83 ? -5.322 -3.055 25.347 1.00 93.38 83 LEU A O 1
ATOM 696 N N . ASP A 1 84 ? -7.038 -1.795 26.029 1.00 91.44 84 ASP A N 1
ATOM 697 C CA . ASP A 1 84 ? -7.858 -2.938 26.441 1.00 91.44 84 ASP A CA 1
ATOM 698 C C . ASP A 1 84 ? -8.607 -3.511 25.229 1.00 91.44 84 ASP A C 1
ATOM 700 O O . ASP A 1 84 ? -9.604 -2.961 24.765 1.00 91.44 84 ASP A O 1
ATOM 704 N N . GLU A 1 85 ? -8.118 -4.634 24.705 1.00 84.31 85 GLU A N 1
ATOM 705 C CA . GLU A 1 85 ? -8.675 -5.304 23.523 1.00 84.31 85 GLU A CA 1
ATOM 706 C C . GLU A 1 85 ? -10.109 -5.825 23.704 1.00 84.31 85 GLU A C 1
ATOM 708 O O . GLU A 1 85 ? -10.742 -6.177 22.718 1.00 84.31 85 GLU A O 1
ATOM 713 N N . ASN A 1 86 ? -10.640 -5.879 24.932 1.00 90.94 86 ASN A N 1
ATOM 714 C CA . ASN A 1 86 ? -12.033 -6.276 25.170 1.00 90.94 86 ASN A CA 1
ATOM 715 C C . ASN A 1 86 ? -13.004 -5.081 25.123 1.00 90.94 86 ASN A C 1
ATOM 717 O O . ASN A 1 86 ? -14.219 -5.260 24.969 1.00 90.94 86 ASN A O 1
ATOM 721 N N . GLN A 1 87 ? -12.483 -3.857 25.259 1.00 94.69 87 GLN A N 1
ATOM 722 C CA . GLN A 1 87 ? -13.271 -2.622 25.204 1.00 94.69 87 GLN A CA 1
ATOM 723 C C . GLN A 1 87 ? -13.505 -2.135 23.777 1.00 94.69 87 GLN A C 1
ATOM 725 O O . GLN A 1 87 ? -14.507 -1.469 23.523 1.00 94.69 87 GLN A O 1
ATOM 730 N N . TYR A 1 88 ? -12.610 -2.484 22.856 1.00 97.25 88 TYR A N 1
ATOM 731 C CA . TYR A 1 88 ? -12.631 -1.999 21.484 1.00 97.25 88 TYR A CA 1
ATOM 732 C C . TYR A 1 88 ? -12.605 -3.164 20.513 1.00 97.25 88 TYR A C 1
ATOM 734 O O . TYR A 1 88 ? -11.832 -4.101 20.682 1.00 97.25 88 TYR A O 1
ATOM 742 N N . ASP A 1 89 ? -13.419 -3.068 19.473 1.00 97.75 89 ASP A N 1
ATOM 743 C CA . ASP A 1 89 ? -13.458 -4.059 18.403 1.00 97.75 89 ASP A CA 1
ATOM 744 C C . ASP A 1 89 ? -12.459 -3.659 17.300 1.00 97.75 89 ASP A C 1
ATOM 746 O O . ASP A 1 89 ? -11.722 -4.489 16.767 1.00 97.75 89 ASP A O 1
ATOM 750 N N . ILE A 1 90 ? -12.350 -2.354 17.021 1.00 98.31 90 ILE A N 1
ATOM 751 C CA . ILE A 1 90 ? -11.517 -1.800 15.948 1.00 98.31 90 ILE A CA 1
ATOM 752 C C . ILE A 1 90 ? -10.551 -0.763 16.522 1.00 98.31 90 ILE A C 1
ATOM 754 O O . ILE A 1 90 ? -10.947 0.143 17.255 1.00 98.31 90 ILE A O 1
ATOM 758 N N . ALA A 1 91 ? -9.276 -0.854 16.154 1.00 98.12 91 ALA A N 1
ATOM 759 C CA . ALA A 1 91 ? -8.268 0.148 16.466 1.00 98.12 91 ALA A CA 1
ATOM 760 C C . ALA A 1 91 ? -7.845 0.890 15.193 1.00 98.12 91 ALA A C 1
ATOM 762 O O . ALA A 1 91 ? -7.437 0.284 14.200 1.00 98.12 91 ALA A O 1
ATOM 763 N N . VAL A 1 92 ? -7.920 2.218 15.234 1.00 97.88 92 VAL A N 1
ATOM 764 C CA . VAL A 1 92 ? -7.549 3.106 14.132 1.00 97.88 92 VAL A CA 1
ATOM 765 C C . VAL A 1 92 ? -6.289 3.860 14.531 1.00 97.88 92 VAL A C 1
ATOM 767 O O . VAL A 1 92 ? -6.303 4.598 15.510 1.00 97.88 92 VAL A O 1
ATOM 770 N N . ILE A 1 93 ? -5.198 3.685 13.785 1.00 96.69 93 ILE A N 1
ATOM 771 C CA . ILE A 1 93 ? -3.960 4.452 13.978 1.00 96.69 93 ILE A CA 1
ATOM 772 C C . ILE A 1 93 ? -3.921 5.544 12.923 1.00 96.69 93 ILE A C 1
ATOM 774 O O . ILE A 1 93 ? -3.697 5.248 11.749 1.00 96.69 93 ILE A O 1
ATOM 778 N N . LEU A 1 94 ? -4.096 6.798 13.324 1.00 95.62 94 LEU A N 1
ATOM 779 C CA . LEU A 1 94 ? -3.983 7.949 12.429 1.00 95.62 94 LEU A CA 1
ATOM 780 C C . LEU A 1 94 ? -2.589 8.564 12.494 1.00 95.62 94 LEU A C 1
ATOM 782 O O . LEU A 1 94 ? -1.933 8.534 13.528 1.00 95.62 94 LEU A O 1
ATOM 786 N N . GLY A 1 95 ? -2.113 9.110 11.375 1.00 93.56 95 GLY A N 1
ATOM 787 C CA . GLY A 1 95 ? -0.916 9.949 11.382 1.00 93.56 95 GLY A CA 1
ATOM 788 C C . GLY A 1 95 ? -1.223 11.352 11.909 1.00 93.56 95 GLY A C 1
ATOM 789 O O . GLY A 1 95 ? -2.308 11.617 12.419 1.00 93.56 95 GLY A O 1
ATOM 790 N N . GLU A 1 96 ? -0.281 12.283 11.756 1.00 91.69 96 GLU A N 1
ATOM 791 C CA . GLU A 1 96 ? -0.577 13.702 11.995 1.00 91.69 96 GLU A CA 1
ATOM 792 C C . GLU A 1 96 ? -1.611 14.151 10.964 1.00 91.69 96 GLU A C 1
ATOM 794 O O . GLU A 1 96 ? -1.380 14.002 9.757 1.00 91.69 96 GLU A O 1
ATOM 799 N N . THR A 1 97 ? -2.768 14.626 11.415 1.00 91.69 97 THR A N 1
ATOM 800 C CA . THR A 1 97 ? -3.884 14.977 10.524 1.00 91.69 97 THR A CA 1
ATOM 801 C C . THR A 1 97 ? -4.428 16.355 10.850 1.00 91.69 97 THR A C 1
ATOM 803 O O . THR A 1 97 ? -4.382 16.793 11.996 1.00 91.69 97 THR A O 1
ATOM 806 N N . THR A 1 98 ? -4.894 17.052 9.816 1.00 90.06 98 THR A N 1
ATOM 807 C CA . THR A 1 98 ? -5.568 18.348 9.952 1.00 90.06 98 THR A CA 1
ATOM 808 C C . THR A 1 98 ? -7.052 18.146 10.214 1.00 90.06 98 THR A C 1
ATOM 810 O O . THR A 1 98 ? -7.614 18.788 11.091 1.00 90.06 98 THR A O 1
ATOM 813 N N . HIS A 1 99 ? -7.677 17.237 9.466 1.00 92.25 99 HIS A N 1
ATOM 814 C CA . HIS A 1 99 ? -9.050 16.800 9.672 1.00 92.25 99 HIS A CA 1
ATOM 815 C C . HIS A 1 99 ? -9.284 15.439 9.004 1.00 92.25 99 HIS A C 1
ATOM 817 O O . HIS A 1 99 ? -8.465 14.940 8.226 1.00 92.25 99 HIS A O 1
ATOM 823 N N . VAL A 1 100 ? -10.429 14.831 9.295 1.00 94.38 100 VAL A N 1
ATOM 824 C CA . VAL A 1 100 ? -10.863 13.556 8.715 1.00 94.38 100 VAL A CA 1
ATOM 825 C C . VAL A 1 100 ? -12.263 13.692 8.129 1.00 94.38 100 VAL A C 1
ATOM 827 O O . VAL A 1 100 ? -13.002 14.613 8.471 1.00 94.38 100 VAL A O 1
ATOM 830 N N . SER A 1 101 ? -12.641 12.778 7.234 1.00 92.94 101 SER A N 1
ATOM 831 C CA . SER A 1 101 ? -14.023 12.707 6.748 1.00 92.94 101 SER A CA 1
ATOM 832 C C . SER A 1 101 ? -15.004 12.537 7.925 1.00 92.94 101 SER A C 1
ATOM 834 O O . SER A 1 101 ? -14.792 11.643 8.746 1.00 92.94 101 SER A O 1
ATOM 836 N N . PRO A 1 102 ? -16.120 13.290 7.997 1.00 93.88 102 PRO A N 1
ATOM 837 C CA . PRO A 1 102 ? -17.117 13.124 9.060 1.00 93.88 102 PRO A CA 1
ATOM 838 C C . PRO A 1 102 ? -17.691 11.705 9.146 1.00 93.88 102 PRO A C 1
ATOM 840 O O . PRO A 1 102 ? -18.107 11.261 10.210 1.00 93.88 102 PRO A O 1
ATOM 843 N N . LEU A 1 103 ? -17.716 10.982 8.022 1.00 94.81 103 LEU A N 1
ATOM 844 C CA . LEU A 1 103 ? -18.210 9.606 7.931 1.00 94.81 103 LEU A CA 1
ATOM 845 C C . LEU A 1 103 ? -17.110 8.551 8.116 1.00 94.81 103 LEU A C 1
ATOM 847 O O . LEU A 1 103 ? -17.390 7.375 7.925 1.00 94.81 103 LEU A O 1
ATOM 851 N N . LEU A 1 104 ? -15.884 8.931 8.499 1.00 95.94 104 LEU A N 1
ATOM 852 C CA . LEU A 1 104 ? -14.738 8.016 8.541 1.00 95.94 104 LEU A CA 1
ATOM 853 C C . LEU A 1 104 ? -15.027 6.738 9.341 1.00 95.94 104 LEU A C 1
ATOM 855 O O . LEU A 1 104 ? -14.806 5.639 8.842 1.00 95.94 104 LEU A O 1
ATOM 859 N N . LEU A 1 105 ? -15.536 6.872 10.570 1.00 97.06 105 LEU A N 1
ATOM 860 C CA . LEU A 1 105 ? -15.825 5.711 11.416 1.00 97.06 105 LEU A CA 1
ATOM 861 C C . LEU A 1 105 ? -16.987 4.876 10.876 1.00 97.06 105 LEU A C 1
ATOM 863 O O . LEU A 1 105 ? -16.944 3.658 10.977 1.00 97.06 105 LEU A O 1
ATOM 867 N N . GLN A 1 106 ? -17.987 5.511 10.261 1.00 96.38 106 GLN A N 1
ATOM 868 C CA . GLN A 1 106 ? -19.097 4.808 9.619 1.00 96.38 106 GLN A CA 1
ATOM 869 C C . GLN A 1 106 ? -18.601 3.974 8.428 1.00 96.38 106 GLN A C 1
ATOM 871 O O . GLN A 1 106 ? -18.912 2.794 8.330 1.00 96.38 106 GLN A O 1
ATOM 876 N N . ASP A 1 107 ? -17.757 4.566 7.584 1.00 96.31 107 ASP A N 1
ATOM 877 C CA . ASP A 1 107 ? -17.146 3.922 6.421 1.00 96.31 107 ASP A CA 1
ATOM 878 C C . ASP A 1 107 ? -16.273 2.711 6.819 1.00 96.31 107 ASP A C 1
ATOM 880 O O . ASP A 1 107 ? -16.282 1.688 6.132 1.00 96.31 107 ASP A O 1
ATOM 884 N N . ILE A 1 108 ? -15.546 2.807 7.940 1.00 97.88 108 ILE A N 1
ATOM 885 C CA . ILE A 1 108 ? -14.762 1.698 8.513 1.00 97.88 108 ILE A CA 1
ATOM 886 C C . ILE A 1 108 ? -15.679 0.638 9.136 1.00 97.88 108 ILE A C 1
ATOM 888 O O . ILE A 1 108 ? -15.449 -0.554 8.959 1.00 97.88 108 ILE A O 1
ATOM 892 N N . ASN A 1 109 ? -16.713 1.058 9.865 1.00 98.00 109 ASN A N 1
ATOM 893 C CA . ASN A 1 109 ? -17.673 0.172 10.521 1.00 98.00 109 ASN A CA 1
ATOM 894 C C . ASN A 1 109 ? -18.379 -0.735 9.506 1.00 98.00 109 ASN A C 1
ATOM 896 O O . ASN A 1 109 ? -18.462 -1.940 9.718 1.00 98.00 109 ASN A O 1
ATOM 900 N N . ASP A 1 110 ? -18.835 -0.157 8.395 1.00 97.12 110 ASP A N 1
ATOM 901 C CA . ASP A 1 110 ? -19.518 -0.879 7.319 1.00 97.12 110 ASP A CA 1
ATOM 902 C C . ASP A 1 110 ? -18.593 -1.910 6.651 1.00 97.12 110 ASP A C 1
ATOM 904 O O . ASP A 1 110 ? -18.995 -3.044 6.396 1.00 97.12 110 ASP A O 1
ATOM 908 N N . ALA A 1 111 ? -17.318 -1.562 6.445 1.00 96.81 111 ALA A N 1
ATOM 909 C CA . ALA A 1 111 ? -16.320 -2.503 5.940 1.00 96.81 111 ALA A CA 1
ATOM 910 C C . ALA A 1 111 ? -16.013 -3.630 6.942 1.00 96.81 111 ALA A C 1
ATOM 912 O O . ALA A 1 111 ? -15.913 -4.796 6.559 1.00 96.81 111 ALA A O 1
ATOM 913 N N . TYR A 1 112 ? -15.885 -3.303 8.231 1.00 97.88 112 TYR A N 1
ATOM 914 C CA . TYR A 1 112 ? -15.586 -4.291 9.269 1.00 97.88 112 TYR A CA 1
ATOM 915 C C . TYR A 1 112 ? -16.733 -5.290 9.438 1.00 97.88 112 TYR A C 1
ATOM 917 O O . TYR A 1 112 ? -16.493 -6.491 9.544 1.00 97.88 112 TYR A O 1
ATOM 925 N N . ASP A 1 113 ? -17.981 -4.816 9.384 1.00 97.62 113 ASP A N 1
ATOM 926 C CA . ASP A 1 113 ? -19.162 -5.680 9.444 1.00 97.62 113 ASP A CA 1
ATOM 927 C C . ASP A 1 113 ? -19.263 -6.634 8.249 1.00 97.62 113 ASP A C 1
ATOM 929 O O . ASP A 1 113 ? -19.676 -7.781 8.401 1.00 97.62 113 ASP A O 1
ATOM 933 N N . ALA A 1 114 ? -18.796 -6.196 7.076 1.00 95.81 114 ALA A N 1
ATOM 934 C CA . ALA A 1 114 ? -18.659 -7.039 5.892 1.00 95.81 114 ALA A CA 1
ATOM 935 C C . ALA A 1 114 ? -17.514 -8.073 5.990 1.00 95.81 114 ALA A C 1
ATOM 937 O O . ALA A 1 114 ? -17.283 -8.827 5.045 1.00 95.81 114 ALA A O 1
ATOM 938 N N . GLY A 1 115 ? -16.802 -8.133 7.121 1.00 96.06 115 GLY A N 1
ATOM 939 C CA . GLY A 1 115 ? -15.751 -9.112 7.406 1.00 96.06 115 GLY A CA 1
ATOM 940 C C . GLY A 1 115 ? -14.328 -8.624 7.130 1.00 96.06 115 GLY A C 1
ATOM 941 O O . GLY A 1 115 ? -13.382 -9.407 7.235 1.00 96.06 115 GLY A O 1
ATOM 942 N N . VAL A 1 116 ? -14.137 -7.346 6.791 1.00 96.94 116 VAL A N 1
ATOM 943 C CA . VAL A 1 116 ? -12.804 -6.791 6.532 1.00 96.94 116 VAL A CA 1
ATOM 944 C C . VAL A 1 116 ? -12.085 -6.497 7.850 1.00 96.94 116 VAL A C 1
ATOM 946 O O . VAL A 1 116 ? -12.428 -5.571 8.578 1.00 96.94 116 VAL A O 1
ATOM 949 N N . MET A 1 117 ? -11.026 -7.252 8.143 1.00 97.50 117 MET A N 1
ATOM 950 C CA . MET A 1 117 ? -10.283 -7.117 9.405 1.00 97.50 117 MET A CA 1
ATOM 951 C C . MET A 1 117 ? -9.181 -6.050 9.391 1.00 97.50 117 MET A C 1
ATOM 953 O O . MET A 1 117 ? -8.757 -5.600 10.457 1.00 97.50 117 MET A O 1
ATOM 957 N N . ALA A 1 118 ? -8.661 -5.691 8.216 1.00 98.38 118 ALA A N 1
ATOM 958 C CA . ALA A 1 118 ? -7.560 -4.746 8.069 1.00 98.38 118 ALA A CA 1
ATOM 959 C C . ALA A 1 118 ? -7.785 -3.832 6.866 1.00 98.38 118 ALA A C 1
ATOM 961 O O . ALA A 1 118 ? -8.076 -4.291 5.763 1.00 98.38 118 ALA A O 1
ATOM 962 N N . MET A 1 119 ? -7.626 -2.532 7.090 1.00 98.25 119 MET A N 1
ATOM 963 C CA . MET A 1 119 ? -7.965 -1.494 6.128 1.00 98.25 119 MET A CA 1
ATOM 964 C C . MET A 1 119 ? -6.885 -0.422 6.097 1.00 98.25 119 MET A C 1
ATOM 966 O O . MET A 1 119 ? -6.450 0.088 7.133 1.00 98.25 119 MET A O 1
ATOM 970 N N . GLN A 1 120 ? -6.505 -0.030 4.890 1.00 97.75 120 GLN A N 1
ATOM 971 C CA . GLN A 1 120 ? -5.755 1.180 4.615 1.00 97.75 120 GLN A CA 1
ATOM 972 C C . GLN A 1 120 ? -6.731 2.310 4.271 1.00 97.75 120 GLN A C 1
ATOM 974 O O . GLN A 1 120 ? -7.533 2.185 3.345 1.00 97.75 120 GLN A O 1
ATOM 979 N N . LEU A 1 121 ? -6.633 3.430 4.984 1.00 97.44 121 LEU A N 1
ATOM 980 C CA . LEU A 1 121 ? -7.422 4.635 4.731 1.00 97.44 121 LEU A CA 1
ATOM 981 C C . LEU A 1 121 ? -6.758 5.503 3.653 1.00 97.44 121 LEU A C 1
ATOM 983 O O . LEU A 1 121 ? -5.560 5.370 3.360 1.00 97.44 121 LEU A O 1
ATOM 987 N N . HIS A 1 122 ? -7.533 6.411 3.061 1.00 95.88 122 HIS A N 1
ATOM 988 C CA . HIS A 1 122 ? -7.062 7.286 1.996 1.00 95.88 122 HIS A CA 1
ATOM 989 C C . HIS A 1 122 ? -6.479 8.586 2.557 1.00 95.88 122 HIS A C 1
ATOM 991 O O . HIS A 1 122 ? -7.186 9.563 2.800 1.00 95.88 122 HIS A O 1
ATOM 997 N N . HIS A 1 123 ? -5.157 8.609 2.718 1.00 95.62 123 HIS A N 1
ATOM 998 C CA . HIS A 1 123 ? -4.431 9.824 3.068 1.00 95.62 123 HIS A CA 1
ATOM 999 C C . HIS A 1 123 ? -4.367 10.820 1.899 1.00 95.62 123 HIS A C 1
ATOM 1001 O O . HIS A 1 123 ? -3.883 10.467 0.824 1.00 95.62 123 HIS A O 1
ATOM 1007 N N . ILE A 1 124 ? -4.767 12.072 2.137 1.00 94.44 124 ILE A N 1
ATOM 1008 C CA . ILE A 1 124 ? -4.692 13.177 1.179 1.00 94.44 124 ILE A CA 1
ATOM 1009 C C . ILE A 1 124 ? -3.866 14.319 1.774 1.00 94.44 124 ILE A C 1
ATOM 1011 O O . ILE A 1 124 ? -4.218 14.905 2.796 1.00 94.44 124 ILE A O 1
ATOM 1015 N N . ILE A 1 125 ? -2.806 14.720 1.066 1.00 93.19 125 ILE A N 1
ATOM 1016 C CA . ILE A 1 125 ? -2.095 15.966 1.381 1.00 93.19 125 ILE A CA 1
ATOM 1017 C C . ILE A 1 125 ? -2.950 17.136 0.894 1.00 93.19 125 ILE A C 1
ATOM 1019 O O . ILE A 1 125 ? -3.034 17.336 -0.318 1.00 93.19 125 ILE A O 1
ATOM 1023 N N . GLU A 1 126 ? -3.578 17.905 1.774 1.00 87.81 126 GLU A N 1
ATOM 1024 C CA . GLU A 1 126 ? -4.484 18.990 1.379 1.00 87.81 126 GLU A CA 1
ATOM 1025 C C . GLU A 1 126 ? -3.714 20.266 1.021 1.00 87.81 126 GLU A C 1
ATOM 1027 O O . GLU A 1 126 ? -3.774 20.748 -0.119 1.00 87.81 126 GLU A O 1
ATOM 1032 N N . HIS A 1 127 ? -2.936 20.794 1.969 1.00 88.19 127 HIS A N 1
ATOM 1033 C CA . HIS A 1 127 ? -2.178 22.019 1.768 1.00 88.19 127 HIS A CA 1
ATOM 1034 C C . HIS A 1 127 ? -0.896 21.755 0.960 1.00 88.19 127 HIS A C 1
ATOM 1036 O O . HIS A 1 127 ? 0.026 21.058 1.382 1.00 88.19 127 HIS A O 1
ATOM 1042 N N . ARG A 1 128 ? -0.807 22.328 -0.251 1.00 90.56 128 ARG A N 1
ATOM 1043 C CA . ARG A 1 128 ? 0.305 22.087 -1.201 1.00 90.56 128 ARG A CA 1
ATOM 1044 C C . ARG A 1 128 ? 0.966 23.392 -1.676 1.00 90.56 128 ARG A C 1
ATOM 1046 O O . ARG A 1 128 ? 0.931 23.683 -2.878 1.00 90.56 128 ARG A O 1
ATOM 1053 N N . PRO A 1 129 ? 1.600 24.172 -0.782 1.00 88.06 129 PRO A N 1
ATOM 1054 C CA . PRO A 1 129 ? 2.070 25.526 -1.087 1.00 88.06 129 PRO A CA 1
ATOM 1055 C C . PRO A 1 129 ? 3.268 25.536 -2.042 1.00 88.06 129 PRO A C 1
ATOM 1057 O O . PRO A 1 129 ? 3.429 26.450 -2.845 1.00 88.06 129 PRO A O 1
ATOM 1060 N N . THR A 1 130 ? 4.108 24.496 -2.002 1.00 89.94 130 THR A N 1
ATOM 1061 C CA . THR A 1 130 ? 5.333 24.417 -2.809 1.00 89.94 130 THR A CA 1
ATOM 1062 C C . THR A 1 130 ? 5.261 23.321 -3.867 1.00 89.94 130 THR A C 1
ATOM 1064 O O . THR A 1 130 ? 4.656 22.262 -3.671 1.00 89.94 130 THR A O 1
ATOM 1067 N N . GLY A 1 131 ? 5.987 23.503 -4.976 1.00 89.44 131 GLY A N 1
ATOM 1068 C CA . GLY A 1 131 ? 6.137 22.463 -6.003 1.00 89.44 131 GLY A CA 1
ATOM 1069 C C . GLY A 1 131 ? 6.766 21.165 -5.471 1.00 89.44 131 GLY A C 1
ATOM 1070 O O . GLY A 1 131 ? 6.511 20.080 -5.995 1.00 89.44 131 GLY A O 1
ATOM 1071 N N . LYS A 1 132 ? 7.557 21.236 -4.388 1.00 90.62 132 LYS A N 1
ATOM 1072 C CA . LYS A 1 132 ? 8.084 20.053 -3.691 1.00 90.62 132 LYS A CA 1
ATOM 1073 C C . LYS A 1 132 ? 6.953 19.244 -3.053 1.00 90.62 132 LYS A C 1
ATOM 1075 O O . LYS A 1 132 ? 6.913 18.039 -3.280 1.00 90.62 132 LYS A O 1
ATOM 1080 N N . ILE A 1 133 ? 6.048 19.886 -2.310 1.00 90.12 133 ILE A N 1
ATOM 1081 C CA . ILE A 1 133 ? 4.904 19.220 -1.664 1.00 90.12 133 ILE A CA 1
ATOM 1082 C C . ILE A 1 133 ? 3.915 18.710 -2.717 1.00 90.12 133 ILE A C 1
ATOM 1084 O O . ILE A 1 133 ? 3.510 17.555 -2.648 1.00 90.12 133 ILE A O 1
ATOM 1088 N N . ARG A 1 134 ? 3.639 19.486 -3.773 1.00 91.06 134 ARG A N 1
ATOM 1089 C CA . ARG A 1 134 ? 2.786 19.035 -4.888 1.00 91.06 134 ARG A CA 1
ATOM 1090 C C . ARG A 1 134 ? 3.299 17.745 -5.535 1.00 91.06 134 ARG A C 1
ATOM 1092 O O . ARG A 1 134 ? 2.538 16.805 -5.728 1.00 91.06 134 ARG A O 1
ATOM 1099 N N . ARG A 1 135 ? 4.609 17.654 -5.801 1.00 91.00 135 ARG A N 1
ATOM 1100 C 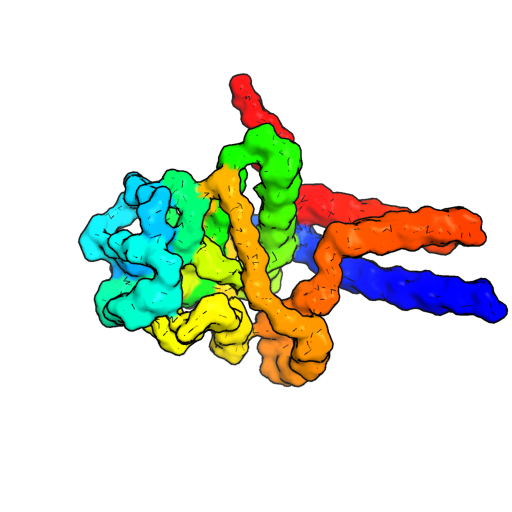CA . ARG A 1 135 ? 5.232 16.417 -6.309 1.00 91.00 135 ARG A CA 1
ATOM 1101 C C . ARG A 1 135 ? 5.164 15.265 -5.308 1.00 91.00 135 ARG A C 1
ATOM 1103 O O . ARG A 1 135 ? 5.142 14.118 -5.733 1.00 91.00 135 ARG A O 1
ATOM 1110 N N . LYS A 1 136 ? 5.171 15.532 -3.998 1.00 91.94 136 LYS A N 1
ATOM 1111 C CA . LYS A 1 136 ? 4.968 14.484 -2.987 1.00 91.94 136 LYS A CA 1
ATOM 1112 C C . LYS A 1 136 ? 3.533 13.958 -3.018 1.00 91.94 136 LYS A C 1
ATOM 1114 O O . LYS A 1 136 ? 3.389 12.747 -3.082 1.00 91.94 136 LYS A O 1
ATOM 1119 N N . ALA A 1 137 ? 2.536 14.840 -3.085 1.00 92.62 137 ALA A N 1
ATOM 1120 C CA . ALA A 1 137 ? 1.126 14.462 -3.192 1.00 92.62 137 ALA A CA 1
ATOM 1121 C C . ALA A 1 137 ? 0.864 13.597 -4.432 1.00 92.62 137 ALA A C 1
ATOM 1123 O O . ALA A 1 137 ? 0.367 12.488 -4.309 1.00 92.62 137 ALA A O 1
ATOM 1124 N N . ILE A 1 138 ? 1.337 14.030 -5.609 1.00 92.62 138 ILE A N 1
ATOM 1125 C CA . ILE A 1 138 ? 1.239 13.237 -6.849 1.00 92.62 138 ILE A CA 1
ATOM 1126 C C . ILE A 1 138 ? 1.878 11.849 -6.678 1.00 92.62 138 ILE A C 1
ATOM 1128 O O . ILE A 1 138 ? 1.350 10.851 -7.153 1.00 92.62 138 ILE A O 1
ATOM 1132 N N . ARG A 1 139 ? 3.023 11.758 -5.987 1.00 91.88 139 ARG A N 1
ATOM 1133 C CA . ARG A 1 139 ? 3.686 10.468 -5.736 1.00 91.88 139 ARG A CA 1
ATOM 1134 C C . ARG A 1 139 ? 2.904 9.557 -4.800 1.00 91.88 139 ARG A C 1
ATOM 1136 O O . ARG A 1 139 ? 3.020 8.344 -4.952 1.00 91.88 139 ARG A O 1
ATOM 1143 N N . GLU A 1 140 ? 2.223 10.114 -3.807 1.00 92.81 140 GLU A N 1
ATOM 1144 C CA . GLU A 1 140 ? 1.360 9.338 -2.918 1.00 92.81 140 GLU A CA 1
ATOM 1145 C C . GLU A 1 140 ? 0.138 8.836 -3.675 1.00 92.81 140 GLU A C 1
ATOM 1147 O O . GLU A 1 140 ? -0.113 7.639 -3.633 1.00 92.81 140 GLU A O 1
ATOM 1152 N N . GLU A 1 141 ? -0.492 9.677 -4.495 1.00 94.12 141 GLU A N 1
ATOM 1153 C CA . GLU A 1 141 ? -1.653 9.259 -5.283 1.00 94.12 141 GLU A CA 1
ATOM 1154 C C . GLU A 1 141 ? -1.337 8.215 -6.350 1.00 94.12 141 GLU A C 1
ATOM 1156 O O . GLU A 1 141 ? -2.045 7.224 -6.470 1.00 94.12 141 GLU A O 1
ATOM 1161 N N . ILE A 1 142 ? -0.218 8.350 -7.068 1.00 94.50 142 ILE A N 1
ATOM 1162 C CA . ILE A 1 142 ? 0.225 7.296 -7.996 1.00 94.50 142 ILE A CA 1
ATOM 1163 C C . ILE A 1 142 ? 0.421 5.970 -7.245 1.00 94.50 142 ILE A C 1
ATOM 1165 O O . ILE A 1 142 ? 0.103 4.903 -7.763 1.00 94.50 142 ILE A O 1
ATOM 1169 N N . ARG A 1 143 ? 0.944 6.019 -6.011 1.00 93.69 143 ARG A N 1
ATOM 1170 C CA . ARG A 1 143 ? 1.090 4.830 -5.160 1.00 93.69 143 ARG A CA 1
ATOM 1171 C C . ARG A 1 143 ? -0.271 4.298 -4.697 1.00 93.69 143 ARG A C 1
ATOM 1173 O O . ARG A 1 143 ? -0.421 3.082 -4.674 1.00 93.69 143 ARG A O 1
ATOM 1180 N N . ASN A 1 144 ? -1.226 5.161 -4.354 1.00 94.25 144 ASN A N 1
ATOM 1181 C CA . ASN A 1 144 ? -2.591 4.768 -3.998 1.00 94.25 144 ASN A CA 1
ATOM 1182 C C . ASN A 1 144 ? -3.263 4.035 -5.159 1.00 94.25 144 ASN A C 1
ATOM 1184 O O . ASN A 1 144 ? -3.755 2.926 -4.979 1.00 94.25 144 ASN A O 1
ATOM 1188 N N . SER A 1 145 ? -3.201 4.597 -6.364 1.00 94.69 145 SER A N 1
ATOM 1189 C CA . SER A 1 145 ? -3.771 3.976 -7.556 1.00 94.69 145 SER A CA 1
ATOM 1190 C C . SER A 1 145 ? -3.118 2.629 -7.849 1.00 94.69 145 SER A C 1
ATOM 1192 O O . SER A 1 145 ? -3.811 1.624 -7.939 1.00 94.69 145 SER A O 1
ATOM 1194 N N . ILE A 1 146 ? -1.785 2.578 -7.944 1.00 95.25 146 ILE A N 1
ATOM 1195 C CA . ILE A 1 146 ? -1.090 1.372 -8.413 1.00 95.25 146 ILE A CA 1
ATOM 1196 C C . ILE A 1 146 ? -1.014 0.291 -7.343 1.00 95.25 146 ILE A C 1
ATOM 1198 O O . ILE A 1 146 ? -1.208 -0.859 -7.681 1.00 95.25 146 ILE A O 1
ATOM 1202 N N . TYR A 1 147 ? -0.679 0.618 -6.092 1.00 95.12 147 TYR A N 1
ATOM 1203 C CA . TYR A 1 147 ? -0.365 -0.385 -5.062 1.00 95.12 147 TYR A CA 1
ATOM 1204 C C . TYR A 1 147 ? -1.489 -0.606 -4.046 1.00 95.12 147 TYR A C 1
ATOM 1206 O O . TYR A 1 147 ? -1.276 -1.305 -3.052 1.00 95.12 147 TYR A O 1
ATOM 1214 N N . ARG A 1 148 ? -2.641 0.049 -4.229 1.00 95.31 148 ARG A N 1
ATOM 1215 C CA . ARG A 1 148 ? -3.810 -0.100 -3.354 1.00 95.31 148 ARG A CA 1
ATOM 1216 C C . ARG A 1 148 ? -5.063 -0.329 -4.166 1.00 95.31 148 ARG A C 1
ATOM 1218 O O . ARG A 1 148 ? -5.499 -1.465 -4.259 1.00 95.31 148 ARG A O 1
ATOM 1225 N N . GLN A 1 149 ? -5.586 0.715 -4.804 1.00 95.31 149 GLN A N 1
ATOM 1226 C CA . GLN A 1 149 ? -6.835 0.636 -5.551 1.00 95.31 149 GLN A CA 1
ATOM 1227 C C . GLN A 1 149 ? -6.753 -0.427 -6.648 1.00 95.31 149 GLN A C 1
ATOM 1229 O O . GLN A 1 149 ? -7.610 -1.295 -6.712 1.00 95.31 149 GLN A O 1
ATOM 1234 N N . GLY A 1 150 ? -5.710 -0.396 -7.479 1.00 95.44 150 GLY A N 1
ATOM 1235 C CA . GLY A 1 150 ? -5.505 -1.383 -8.535 1.00 95.44 150 GLY A CA 1
ATOM 1236 C C . GLY A 1 150 ? -5.424 -2.809 -7.995 1.00 95.44 150 GLY A C 1
ATOM 1237 O O . GLY A 1 150 ? -6.047 -3.703 -8.559 1.00 95.44 150 GLY A O 1
ATOM 1238 N N . HIS A 1 151 ? -4.692 -3.020 -6.896 1.00 95.81 151 HIS A N 1
ATOM 1239 C CA . HIS A 1 151 ? -4.564 -4.331 -6.248 1.00 95.81 151 HIS A CA 1
ATOM 1240 C C . HIS A 1 151 ? -5.901 -4.857 -5.750 1.00 95.81 151 HIS A C 1
ATOM 1242 O O . HIS A 1 151 ? -6.295 -5.948 -6.147 1.00 95.81 151 HIS A O 1
ATOM 1248 N N . VAL A 1 152 ? -6.620 -4.060 -4.961 1.00 95.38 152 VAL A N 1
ATOM 1249 C CA . VAL A 1 152 ? -7.923 -4.445 -4.400 1.00 95.38 152 VAL A CA 1
ATOM 1250 C C . VAL A 1 152 ? -8.907 -4.800 -5.502 1.00 95.38 152 VAL A C 1
ATOM 1252 O O . VAL A 1 152 ? -9.551 -5.842 -5.440 1.00 95.38 152 VAL A O 1
ATOM 1255 N N . GLN A 1 153 ? -8.982 -3.980 -6.552 1.00 93.81 153 GLN A N 1
ATOM 1256 C CA . GLN A 1 153 ? -9.873 -4.247 -7.682 1.00 93.81 153 GLN A CA 1
ATOM 1257 C C . GLN A 1 153 ? -9.468 -5.491 -8.486 1.00 93.81 153 GLN A C 1
ATOM 1259 O O . GLN A 1 153 ? -10.307 -6.104 -9.138 1.00 93.81 153 GLN A O 1
ATOM 1264 N N . ALA A 1 154 ? -8.196 -5.891 -8.430 1.00 94.31 154 ALA A N 1
ATOM 1265 C CA . ALA A 1 154 ? -7.717 -7.148 -8.996 1.00 94.31 154 ALA A CA 1
ATOM 1266 C C . ALA A 1 154 ? -7.929 -8.359 -8.062 1.00 94.31 154 ALA A C 1
ATOM 1268 O O . ALA A 1 154 ? -7.532 -9.468 -8.418 1.00 94.31 154 ALA A O 1
ATOM 1269 N N . GLY A 1 155 ? -8.514 -8.164 -6.873 1.00 93.69 155 GLY A N 1
ATOM 1270 C CA . GLY A 1 155 ? -8.685 -9.203 -5.854 1.00 93.69 155 GLY A CA 1
ATOM 1271 C C . GLY A 1 155 ? -7.433 -9.483 -5.015 1.00 93.69 155 GLY A C 1
ATOM 1272 O O . GLY A 1 155 ? -7.347 -10.542 -4.400 1.00 93.69 155 GLY A O 1
ATOM 1273 N N . LEU A 1 156 ? -6.461 -8.565 -4.996 1.00 95.75 156 LEU A N 1
ATOM 1274 C CA . LEU A 1 156 ? -5.241 -8.642 -4.185 1.00 95.75 156 LEU A CA 1
ATOM 1275 C C . LEU A 1 156 ? -5.266 -7.627 -3.039 1.00 95.75 156 LEU A C 1
ATOM 1277 O O . LEU A 1 156 ? -5.854 -6.553 -3.140 1.00 95.75 156 LEU A O 1
ATOM 1281 N N . SER A 1 157 ? -4.562 -7.936 -1.959 1.00 97.12 157 SER A N 1
ATOM 1282 C CA . SER A 1 157 ? -4.437 -7.041 -0.811 1.00 97.12 157 SER A CA 1
ATOM 1283 C C . SER A 1 157 ? -3.703 -5.739 -1.148 1.00 97.12 157 SER A C 1
ATOM 1285 O O . SER A 1 157 ? -2.700 -5.710 -1.867 1.00 97.12 157 SER A O 1
ATOM 1287 N N . SER A 1 158 ? -4.153 -4.641 -0.546 1.00 96.38 158 SER A N 1
ATOM 1288 C CA . SER A 1 158 ? -3.526 -3.325 -0.675 1.00 96.38 158 SER A CA 1
ATOM 1289 C C . SER A 1 158 ? -2.201 -3.188 0.094 1.00 96.38 158 SER A C 1
ATOM 1291 O O . SER A 1 158 ? -1.941 -3.853 1.099 1.00 96.38 158 SER A O 1
ATOM 1293 N N . ALA A 1 159 ? -1.345 -2.254 -0.347 1.00 95.12 159 ALA A N 1
ATOM 1294 C CA . ALA A 1 159 ? -0.225 -1.749 0.456 1.00 95.12 159 ALA A CA 1
ATOM 1295 C C . ALA A 1 159 ? -0.714 -1.106 1.759 1.00 95.12 159 ALA A C 1
ATOM 1297 O O . ALA A 1 159 ? -1.297 -0.016 1.728 1.00 95.12 159 ALA A O 1
ATOM 1298 N N . LEU A 1 160 ? -0.300 -1.675 2.889 1.00 95.06 160 LEU A N 1
ATOM 1299 C CA . LEU A 1 160 ? -0.517 -1.092 4.211 1.00 95.06 160 LEU A CA 1
ATOM 1300 C C . LEU A 1 160 ? 0.652 -0.183 4.635 1.00 95.06 160 LEU A C 1
ATOM 1302 O O . LEU A 1 160 ? 1.825 -0.566 4.564 1.00 95.06 160 LEU A O 1
ATOM 1306 N N . GLU A 1 161 ? 0.339 1.024 5.101 1.00 92.75 161 GLU A N 1
ATOM 1307 C CA . GLU A 1 161 ? 1.294 1.932 5.744 1.00 92.75 161 GLU A CA 1
ATOM 1308 C C . GLU A 1 161 ? 1.351 1.707 7.262 1.00 92.75 161 GLU A C 1
ATOM 1310 O O . GLU A 1 161 ? 0.837 0.730 7.802 1.00 92.75 161 GLU A O 1
ATOM 1315 N N . LYS A 1 162 ? 2.060 2.584 7.977 1.00 90.81 162 LYS A N 1
ATOM 1316 C CA . LYS A 1 162 ? 2.127 2.541 9.446 1.00 90.81 162 LYS A CA 1
ATOM 1317 C C . LYS A 1 162 ? 0.980 3.289 10.124 1.00 90.81 162 LYS A C 1
ATOM 1319 O O . LYS A 1 162 ? 0.733 3.063 11.302 1.00 90.81 162 LYS A O 1
ATOM 1324 N N . THR A 1 163 ? 0.373 4.216 9.401 1.00 93.31 163 THR A N 1
ATOM 1325 C CA . THR A 1 163 ? -0.619 5.174 9.879 1.00 93.31 163 THR A CA 1
ATOM 1326 C C . THR A 1 163 ? -1.717 5.303 8.841 1.00 93.31 163 THR A C 1
ATOM 1328 O O . THR A 1 163 ? -1.533 4.911 7.688 1.00 93.31 163 THR A O 1
ATOM 1331 N N . ASP A 1 164 ? -2.826 5.897 9.256 1.00 96.12 164 ASP A N 1
ATOM 1332 C CA . ASP A 1 164 ? -4.066 5.973 8.494 1.00 96.12 164 ASP A CA 1
ATOM 1333 C C . ASP A 1 164 ? -4.552 4.556 8.153 1.00 96.12 164 ASP A C 1
ATOM 1335 O O . ASP A 1 164 ? -4.823 4.217 7.003 1.00 96.12 164 ASP A O 1
ATOM 1339 N N . ILE A 1 165 ? -4.584 3.701 9.178 1.00 97.44 165 ILE A N 1
ATOM 1340 C CA . ILE A 1 165 ? -4.991 2.296 9.094 1.00 97.44 165 ILE A CA 1
ATOM 1341 C C . ILE A 1 165 ? -6.056 1.998 10.146 1.00 97.44 165 ILE A C 1
ATOM 1343 O O . ILE A 1 165 ? -6.013 2.559 11.241 1.00 97.44 165 ILE A O 1
ATOM 1347 N N . ALA A 1 166 ? -6.971 1.087 9.831 1.00 98.38 166 ALA A N 1
ATOM 1348 C CA . ALA A 1 166 ? -7.939 0.530 10.769 1.00 98.38 166 ALA A CA 1
ATOM 1349 C C . ALA A 1 166 ? -7.802 -0.993 10.779 1.00 98.38 166 ALA A C 1
ATOM 1351 O O . ALA A 1 166 ? -7.812 -1.624 9.724 1.00 98.38 166 ALA A O 1
ATOM 1352 N N . ILE A 1 167 ? -7.595 -1.583 11.953 1.00 98.25 167 ILE A N 1
ATOM 1353 C CA . ILE A 1 167 ? -7.358 -3.021 12.112 1.00 98.25 167 ILE A CA 1
ATOM 1354 C C . ILE A 1 167 ? -8.137 -3.515 13.329 1.00 98.25 167 ILE A C 1
ATOM 1356 O O . ILE A 1 167 ? -8.287 -2.783 14.307 1.00 98.25 167 ILE A O 1
ATOM 1360 N N . ASP A 1 168 ? -8.590 -4.765 13.283 1.00 98.25 168 ASP A N 1
ATOM 1361 C CA . ASP A 1 168 ? -9.086 -5.495 14.451 1.00 98.25 168 ASP A CA 1
ATOM 1362 C C . ASP A 1 168 ? -8.193 -5.265 15.688 1.00 98.25 168 ASP A C 1
ATOM 1364 O O . ASP A 1 168 ? -6.976 -5.496 15.659 1.00 98.25 168 ASP A O 1
ATOM 1368 N N . ALA A 1 169 ? -8.790 -4.771 16.776 1.00 97.44 169 ALA A N 1
ATOM 1369 C CA . ALA A 1 169 ? -8.043 -4.285 17.935 1.00 97.44 169 ALA A CA 1
ATOM 1370 C C . ALA A 1 169 ? -7.232 -5.403 18.609 1.00 97.44 169 ALA A C 1
ATOM 1372 O O . ALA A 1 169 ? -6.057 -5.219 18.960 1.00 97.44 169 ALA A O 1
ATOM 1373 N N . LYS A 1 170 ? -7.832 -6.591 18.731 1.00 96.88 170 LYS A N 1
ATOM 1374 C CA . LYS A 1 170 ? -7.194 -7.771 19.317 1.00 96.88 170 LYS A CA 1
ATOM 1375 C C . LYS A 1 170 ? -6.021 -8.233 18.460 1.00 96.88 170 LYS A C 1
ATOM 1377 O O . LYS A 1 170 ? -4.919 -8.449 18.978 1.00 96.88 170 LYS A O 1
ATOM 1382 N N . TRP A 1 171 ? -6.217 -8.328 17.146 1.00 97.62 171 TRP A N 1
ATOM 1383 C CA . TRP A 1 171 ? -5.153 -8.694 16.216 1.00 97.62 171 TRP A CA 1
ATOM 1384 C C . TRP A 1 171 ? -3.994 -7.695 16.264 1.00 97.62 171 TRP A C 1
ATOM 1386 O O . TRP A 1 171 ? -2.823 -8.092 16.340 1.00 97.62 171 TRP A O 1
ATOM 1396 N N . LEU A 1 172 ? -4.305 -6.395 16.265 1.00 97.25 172 LEU A N 1
ATOM 1397 C CA . LEU A 1 172 ? -3.316 -5.323 16.282 1.00 97.25 172 LEU A CA 1
ATOM 1398 C C . LEU A 1 172 ? -2.450 -5.385 17.542 1.00 97.25 172 LEU A C 1
ATOM 1400 O O . LEU A 1 172 ? -1.222 -5.378 17.432 1.00 97.25 172 LEU A O 1
ATOM 1404 N N . LYS A 1 173 ? -3.048 -5.532 18.728 1.00 95.81 173 LYS A N 1
ATOM 1405 C CA . LYS A 1 173 ? -2.305 -5.639 19.994 1.00 95.81 173 LYS A CA 1
ATOM 1406 C C . LYS A 1 173 ? -1.421 -6.884 20.064 1.00 95.81 173 LYS A C 1
ATOM 1408 O O . LYS A 1 173 ? -0.295 -6.855 20.586 1.00 95.81 173 LYS A O 1
ATOM 1413 N N . GLN A 1 174 ? -1.864 -7.991 19.476 1.00 95.50 174 GLN A N 1
ATOM 1414 C CA . GLN A 1 174 ? -1.060 -9.208 19.377 1.00 95.50 174 GLN A CA 1
ATOM 1415 C C . GLN A 1 174 ? 0.125 -9.061 18.411 1.00 95.50 174 GLN A C 1
ATOM 1417 O O . GLN A 1 174 ? 1.175 -9.662 18.647 1.00 95.50 174 GLN A O 1
ATOM 1422 N N . ASN A 1 175 ? 0.022 -8.223 17.375 1.00 95.69 175 ASN A N 1
ATOM 1423 C CA . ASN A 1 175 ? 1.007 -8.176 16.293 1.00 95.69 175 ASN A CA 1
ATOM 1424 C C . ASN A 1 175 ? 1.897 -6.924 16.254 1.00 95.69 175 ASN A C 1
ATOM 1426 O O . ASN A 1 175 ? 3.046 -7.008 15.806 1.00 95.69 175 ASN A O 1
ATOM 1430 N N . LEU A 1 176 ? 1.452 -5.784 16.773 1.00 94.56 176 LEU A N 1
ATOM 1431 C CA . LEU A 1 176 ? 2.262 -4.573 16.868 1.00 94.56 176 LEU A CA 1
ATOM 1432 C C . LEU A 1 176 ? 3.141 -4.620 18.125 1.00 94.56 176 LEU A C 1
ATOM 1434 O O . LEU A 1 176 ? 2.834 -4.048 19.165 1.00 94.56 176 LEU A O 1
ATOM 1438 N N . LYS A 1 177 ? 4.266 -5.340 18.044 1.00 91.31 177 LYS A N 1
ATOM 1439 C CA . LYS A 1 177 ? 5.187 -5.502 19.186 1.00 91.31 177 LYS A CA 1
ATOM 1440 C C . LYS A 1 177 ? 6.313 -4.474 19.226 1.00 91.31 177 LYS A C 1
ATOM 1442 O O . LYS A 1 177 ? 6.913 -4.281 20.277 1.00 91.31 177 LYS A O 1
ATOM 1447 N N . SER A 1 178 ? 6.632 -3.842 18.104 1.00 90.94 178 SER A N 1
ATOM 1448 C CA . SER A 1 178 ? 7.722 -2.867 17.985 1.00 90.94 178 SER A CA 1
ATOM 1449 C C . SER A 1 178 ? 7.499 -1.919 16.803 1.00 90.94 178 SER A C 1
ATOM 1451 O O . SER A 1 178 ? 6.805 -2.306 15.858 1.00 90.94 178 SER A O 1
ATOM 1453 N N . PRO A 1 179 ? 8.171 -0.751 16.752 1.00 85.75 179 PRO A N 1
ATOM 1454 C CA . PRO A 1 179 ? 8.047 0.194 15.632 1.00 85.75 179 PRO A CA 1
ATOM 1455 C C . PRO A 1 179 ? 8.532 -0.358 14.278 1.00 85.75 179 PRO A C 1
ATOM 1457 O O . PRO A 1 179 ? 8.285 0.231 13.219 1.00 85.75 179 PRO A O 1
ATOM 1460 N N . LYS A 1 180 ? 9.267 -1.480 14.305 1.00 86.19 180 LYS A N 1
ATOM 1461 C CA . LYS A 1 180 ? 9.762 -2.218 13.132 1.00 86.19 180 LYS A CA 1
ATOM 1462 C C . LYS A 1 180 ? 8.862 -3.400 12.749 1.00 86.19 180 LYS A C 1
ATOM 1464 O O . LYS A 1 180 ? 9.191 -4.126 11.813 1.00 86.19 180 LYS A O 1
ATOM 1469 N N . SER A 1 181 ? 7.755 -3.620 13.461 1.00 88.12 181 SER A N 1
ATOM 1470 C CA . SER A 1 181 ? 6.807 -4.691 13.141 1.00 88.12 181 SER A CA 1
ATOM 1471 C C . SER A 1 181 ? 6.195 -4.430 11.771 1.00 88.12 181 SER A C 1
ATOM 1473 O O . SER A 1 181 ? 5.579 -3.395 11.537 1.00 88.12 181 SER A O 1
ATOM 1475 N N . ASN A 1 182 ? 6.400 -5.364 10.845 1.00 91.12 182 ASN A N 1
ATOM 1476 C CA . ASN A 1 182 ? 5.837 -5.275 9.506 1.00 91.12 182 ASN A CA 1
ATOM 1477 C C . ASN A 1 182 ? 4.426 -5.876 9.526 1.00 91.12 182 ASN A C 1
ATOM 1479 O O . ASN A 1 182 ? 4.274 -7.080 9.310 1.00 91.12 182 ASN A O 1
ATOM 1483 N N . LEU A 1 183 ? 3.429 -5.048 9.862 1.00 94.19 183 LEU A N 1
ATOM 1484 C CA . LEU A 1 183 ? 2.029 -5.472 9.977 1.00 94.19 183 LEU A CA 1
ATOM 1485 C C . LEU A 1 183 ? 1.516 -6.061 8.662 1.00 94.19 183 LEU A C 1
ATOM 1487 O O . LEU A 1 183 ? 0.979 -7.161 8.683 1.00 94.19 183 LEU A O 1
ATOM 1491 N N . GLU A 1 184 ? 1.807 -5.412 7.529 1.00 95.50 184 GLU A N 1
ATOM 1492 C CA . GLU A 1 184 ? 1.453 -5.915 6.198 1.00 95.50 184 GLU A CA 1
ATOM 1493 C C . GLU A 1 184 ? 1.942 -7.358 6.005 1.00 95.50 184 GLU A C 1
ATOM 1495 O O . GLU A 1 184 ? 1.158 -8.237 5.695 1.00 95.50 184 GLU A O 1
ATOM 1500 N N . SER A 1 185 ? 3.225 -7.658 6.257 1.00 94.19 185 SER A N 1
ATOM 1501 C CA . SER A 1 185 ? 3.732 -9.032 6.081 1.00 94.19 185 SER A CA 1
ATOM 1502 C C . SER A 1 185 ? 2.997 -10.033 6.966 1.00 94.19 185 SER A C 1
ATOM 1504 O O . SER A 1 185 ? 2.811 -11.167 6.549 1.00 94.19 185 SER A O 1
ATOM 1506 N N . ARG A 1 186 ? 2.637 -9.647 8.195 1.00 95.38 186 ARG A N 1
ATOM 1507 C CA . ARG A 1 186 ? 1.973 -10.556 9.134 1.00 95.38 186 ARG A CA 1
ATOM 1508 C C . ARG A 1 186 ? 0.532 -10.837 8.726 1.00 95.38 186 ARG A C 1
ATOM 1510 O O . ARG A 1 186 ? 0.148 -11.997 8.772 1.00 95.38 186 ARG A O 1
ATOM 1517 N N . LEU A 1 187 ? -0.205 -9.812 8.294 1.00 97.12 187 LEU A N 1
ATOM 1518 C CA . LEU A 1 187 ? -1.563 -9.956 7.761 1.00 97.12 187 LEU A CA 1
ATOM 1519 C C . LEU A 1 187 ? -1.562 -10.908 6.561 1.00 97.12 187 LEU A C 1
ATOM 1521 O O . LEU A 1 187 ? -2.226 -11.939 6.598 1.00 97.12 187 LEU A O 1
ATOM 1525 N N . LEU A 1 188 ? -0.713 -10.643 5.561 1.00 96.69 188 LEU A N 1
ATOM 1526 C CA . LEU A 1 188 ? -0.673 -11.454 4.340 1.00 96.69 188 LEU A CA 1
ATOM 1527 C C . LEU A 1 188 ? -0.194 -12.887 4.607 1.00 96.69 188 LEU A C 1
ATOM 1529 O O . LEU A 1 188 ? -0.748 -13.833 4.062 1.00 96.69 188 LEU A O 1
ATOM 1533 N N . MET A 1 189 ? 0.792 -13.091 5.492 1.00 95.06 189 MET A N 1
ATOM 1534 C CA . MET A 1 189 ? 1.224 -14.444 5.882 1.00 95.06 189 MET A CA 1
ATOM 1535 C C . MET A 1 189 ? 0.125 -15.245 6.599 1.00 95.06 189 MET A C 1
ATOM 1537 O O . MET A 1 189 ? 0.178 -16.471 6.590 1.00 95.06 189 MET A O 1
ATOM 1541 N N . GLN A 1 190 ? -0.843 -14.566 7.218 1.00 96.44 190 GLN A N 1
ATOM 1542 C CA . GLN A 1 190 ? -2.018 -15.169 7.853 1.00 96.44 190 GLN A CA 1
ATOM 1543 C C . GLN A 1 190 ? -3.236 -15.219 6.916 1.00 96.44 190 GLN A C 1
ATOM 1545 O O . GLN A 1 190 ? -4.316 -15.589 7.362 1.00 96.44 190 GLN A O 1
ATOM 1550 N N . ASN A 1 191 ? -3.064 -14.877 5.631 1.00 96.12 191 ASN A N 1
ATOM 1551 C CA . ASN A 1 191 ? -4.128 -14.771 4.628 1.00 96.12 191 ASN A CA 1
ATOM 1552 C C . ASN A 1 191 ? -5.254 -13.801 5.032 1.00 96.12 191 ASN A C 1
ATOM 1554 O O . ASN A 1 191 ? -6.413 -14.007 4.685 1.00 96.12 191 ASN A O 1
ATOM 1558 N N . ILE A 1 192 ? -4.916 -12.749 5.782 1.00 97.69 192 ILE A N 1
ATOM 1559 C CA . ILE A 1 192 ? -5.848 -11.674 6.118 1.00 97.69 192 ILE A CA 1
ATOM 1560 C C . ILE A 1 192 ? -5.755 -10.619 5.021 1.00 97.69 192 ILE A C 1
ATOM 1562 O O . ILE A 1 192 ? -4.707 -9.986 4.856 1.00 97.69 192 ILE A O 1
ATOM 1566 N N . PHE A 1 193 ? -6.858 -10.447 4.293 1.00 97.50 193 PHE A N 1
ATOM 1567 C CA . PHE A 1 193 ? -6.968 -9.471 3.217 1.00 97.50 193 PHE A CA 1
ATOM 1568 C C . PHE A 1 193 ? -6.871 -8.040 3.756 1.00 97.50 193 PHE A C 1
ATOM 1570 O O . PHE A 1 193 ? -7.442 -7.721 4.803 1.00 97.50 193 PHE A O 1
ATOM 1577 N N . ILE A 1 194 ? -6.148 -7.182 3.036 1.00 98.19 194 ILE A N 1
ATOM 1578 C CA . ILE A 1 194 ? -5.993 -5.767 3.382 1.00 98.19 194 ILE A CA 1
ATOM 1579 C C . ILE A 1 194 ? -6.767 -4.914 2.387 1.00 98.19 194 ILE A C 1
ATOM 1581 O O . ILE A 1 194 ? -6.315 -4.678 1.266 1.00 98.19 194 ILE A O 1
ATOM 1585 N N . GLU A 1 195 ? -7.893 -4.377 2.826 1.00 97.50 195 GLU A N 1
ATOM 1586 C CA . GLU A 1 195 ? -8.735 -3.509 2.011 1.00 97.50 195 GLU A CA 1
ATOM 1587 C C . GLU A 1 195 ? -8.155 -2.090 1.893 1.00 97.50 195 GLU A C 1
ATOM 1589 O O . GLU A 1 195 ? -7.477 -1.603 2.799 1.00 97.50 195 GLU A O 1
ATOM 1594 N N . TYR A 1 196 ? -8.445 -1.401 0.793 1.00 96.88 196 TYR A N 1
ATOM 1595 C CA . TYR A 1 196 ? -8.191 0.020 0.613 1.00 96.88 196 TYR A CA 1
ATOM 1596 C C . TYR A 1 196 ? -9.500 0.806 0.537 1.00 96.88 196 TYR A C 1
ATOM 1598 O O . TYR A 1 196 ? -10.201 0.824 -0.476 1.00 96.88 196 TYR A O 1
ATOM 1606 N N . LEU A 1 197 ? -9.791 1.551 1.601 1.00 95.75 197 LEU A N 1
ATOM 1607 C CA . LEU A 1 197 ? -10.967 2.409 1.664 1.00 95.75 197 LEU A CA 1
ATOM 1608 C C . LEU A 1 197 ? -10.686 3.754 0.989 1.00 95.75 197 LEU A C 1
ATOM 1610 O O . LEU A 1 197 ? -10.445 4.768 1.646 1.00 95.75 197 LEU A O 1
ATOM 1614 N N . HIS A 1 198 ? -10.746 3.775 -0.344 1.00 92.88 198 HIS A N 1
ATOM 1615 C CA . HIS A 1 198 ? -10.462 4.969 -1.150 1.00 92.88 198 HIS A CA 1
ATOM 1616 C C . HIS A 1 198 ? -11.384 6.169 -0.861 1.00 92.88 198 HIS A C 1
ATOM 1618 O O . HIS A 1 198 ? -11.050 7.291 -1.226 1.00 92.88 198 HIS A O 1
ATOM 1624 N N . TYR A 1 199 ? -12.542 5.953 -0.233 1.00 91.19 199 TYR A N 1
ATOM 1625 C CA . TYR A 1 199 ? -13.497 7.000 0.153 1.00 91.19 199 TYR A CA 1
ATOM 1626 C C . TYR A 1 199 ? -13.349 7.458 1.616 1.00 91.19 199 TYR A C 1
ATOM 1628 O O . TYR A 1 199 ? -13.907 8.490 1.997 1.00 91.19 199 TYR A O 1
ATOM 1636 N N . ALA A 1 200 ? -12.586 6.723 2.432 1.00 94.25 200 ALA A N 1
ATOM 1637 C CA . ALA A 1 200 ? -12.331 7.031 3.835 1.00 94.25 200 ALA A CA 1
ATOM 1638 C C . ALA A 1 200 ? -11.141 7.998 3.947 1.00 94.25 200 ALA A C 1
ATOM 1640 O O . ALA A 1 200 ? -9.998 7.596 4.183 1.00 94.25 200 ALA A O 1
ATOM 1641 N N . HIS A 1 201 ? -11.412 9.281 3.701 1.00 94.50 201 HIS A N 1
ATOM 1642 C CA . HIS A 1 201 ? -10.376 10.307 3.596 1.00 94.50 201 HIS A CA 1
ATOM 1643 C C . HIS A 1 201 ? -9.826 10.768 4.947 1.00 94.50 201 HIS A C 1
ATOM 1645 O O . HIS A 1 201 ? -10.573 11.079 5.881 1.00 94.50 201 HIS A O 1
ATOM 1651 N N . VAL A 1 202 ? -8.504 10.896 4.986 1.00 95.31 202 VAL A N 1
ATOM 1652 C CA . VAL A 1 202 ? -7.720 11.428 6.096 1.00 95.31 202 VAL A CA 1
ATOM 1653 C C . VAL A 1 202 ? -6.811 12.526 5.550 1.00 95.31 202 VAL A C 1
ATOM 1655 O O . VAL A 1 202 ? -5.982 12.262 4.680 1.00 95.31 202 VAL A O 1
ATOM 1658 N N . TYR A 1 203 ? -6.954 13.757 6.035 1.00 94.25 203 TYR A N 1
ATOM 1659 C CA . TYR A 1 203 ? -6.245 14.908 5.481 1.00 94.25 203 TYR A CA 1
ATOM 1660 C C . TYR A 1 203 ? -5.056 15.308 6.344 1.00 94.25 203 TYR A C 1
ATOM 1662 O O . TYR A 1 203 ? -5.112 15.268 7.574 1.00 94.25 203 TYR A O 1
ATOM 1670 N N . SER A 1 204 ? -3.964 15.717 5.703 1.00 93.25 204 SER A N 1
ATOM 1671 C CA . SER A 1 204 ? -2.842 16.341 6.401 1.00 93.25 204 SER A CA 1
ATOM 1672 C C . SER A 1 204 ? -2.071 17.319 5.516 1.00 93.25 204 SER A C 1
ATOM 1674 O O . SER A 1 204 ? -2.271 17.391 4.302 1.00 93.25 204 SER A O 1
ATOM 1676 N N . ASP A 1 205 ? -1.130 18.036 6.125 1.00 89.50 205 ASP A N 1
ATOM 1677 C CA . ASP A 1 205 ? -0.196 18.916 5.414 1.00 89.50 205 ASP A CA 1
ATOM 1678 C C . ASP A 1 205 ? 1.125 18.219 5.056 1.00 89.50 205 ASP A C 1
ATOM 1680 O O . ASP A 1 205 ? 1.962 18.759 4.321 1.00 89.50 205 ASP A O 1
ATOM 1684 N N . SER A 1 206 ? 1.318 16.997 5.558 1.00 87.00 206 SER A N 1
ATOM 1685 C CA . SER A 1 206 ? 2.599 16.306 5.545 1.00 87.00 206 SER A CA 1
ATOM 1686 C C . SER A 1 206 ? 2.516 14.952 4.842 1.00 87.00 206 SER A C 1
ATOM 1688 O O . SER A 1 206 ? 1.625 14.150 5.098 1.00 87.00 206 SER A O 1
ATOM 1690 N N . PRO A 1 207 ? 3.493 14.632 3.979 1.00 86.56 207 PRO A N 1
ATOM 1691 C CA . PRO A 1 207 ? 3.569 13.317 3.355 1.00 86.56 207 PRO A CA 1
ATOM 1692 C C . PRO A 1 207 ? 3.784 12.223 4.404 1.00 86.56 207 PRO A C 1
ATOM 1694 O O . PRO A 1 207 ? 4.475 12.442 5.406 1.00 86.56 207 PRO A O 1
ATOM 1697 N N . ARG A 1 208 ? 3.304 11.013 4.124 1.00 86.12 208 ARG A N 1
ATOM 1698 C CA . ARG A 1 208 ? 3.555 9.862 4.992 1.00 86.12 208 ARG A CA 1
ATOM 1699 C C . ARG A 1 208 ? 4.937 9.257 4.752 1.00 86.12 208 ARG A C 1
ATOM 1701 O O . ARG A 1 208 ? 5.406 9.174 3.606 1.00 86.12 208 ARG A O 1
ATOM 1708 N N . PRO A 1 209 ? 5.642 8.846 5.824 1.00 81.56 209 PRO A N 1
ATOM 1709 C CA . PRO A 1 209 ? 6.900 8.138 5.678 1.00 81.56 209 PRO A CA 1
ATOM 1710 C C . PRO A 1 209 ? 6.653 6.777 5.027 1.00 81.56 209 PRO A C 1
ATOM 1712 O O . PRO A 1 209 ? 5.674 6.093 5.318 1.00 81.56 209 PRO A O 1
ATOM 1715 N N . LEU A 1 210 ? 7.580 6.350 4.170 1.00 73.38 210 LEU A N 1
ATOM 1716 C CA . LEU A 1 210 ? 7.504 5.010 3.596 1.00 73.38 210 LEU A CA 1
ATOM 1717 C C . LEU A 1 210 ? 7.652 3.955 4.707 1.00 73.38 210 LEU A C 1
ATOM 1719 O O . LEU A 1 210 ? 8.513 4.109 5.583 1.00 73.38 210 LEU A O 1
ATOM 1723 N N . PRO A 1 211 ? 6.854 2.874 4.676 1.00 71.25 211 PRO A N 1
ATOM 1724 C CA . PRO A 1 211 ? 6.978 1.804 5.651 1.00 71.25 211 PRO A CA 1
ATOM 1725 C C . PRO A 1 211 ? 8.331 1.096 5.518 1.00 71.25 211 PRO A C 1
ATOM 1727 O O . PRO A 1 211 ? 8.986 1.109 4.473 1.00 71.25 211 PRO A O 1
ATOM 1730 N N . TYR A 1 212 ? 8.751 0.445 6.605 1.00 73.25 212 TYR A N 1
ATOM 1731 C CA . TYR A 1 212 ? 9.955 -0.378 6.583 1.00 73.25 212 TYR A CA 1
ATOM 1732 C C . TYR A 1 212 ? 9.752 -1.576 5.650 1.00 73.25 212 TYR A C 1
ATOM 1734 O O . TYR A 1 212 ? 8.801 -2.345 5.807 1.00 73.25 212 TYR A O 1
ATOM 1742 N N . SER A 1 213 ? 10.689 -1.764 4.725 1.00 75.44 213 SER A N 1
ATOM 1743 C CA . SER A 1 213 ? 10.704 -2.890 3.798 1.00 75.44 213 SER A CA 1
ATOM 1744 C C . SER A 1 213 ? 11.935 -3.763 4.041 1.00 75.44 213 SER A C 1
ATOM 1746 O O . SER A 1 213 ? 12.971 -3.290 4.507 1.00 75.44 213 SER A O 1
ATOM 1748 N N . MET A 1 214 ? 11.813 -5.062 3.762 1.00 83.12 214 MET A N 1
ATOM 1749 C CA . MET A 1 214 ? 12.925 -6.009 3.909 1.00 83.12 214 MET A CA 1
ATOM 1750 C C . MET A 1 214 ? 14.033 -5.765 2.856 1.00 83.12 214 MET A C 1
ATOM 1752 O O . MET A 1 214 ? 13.972 -4.843 2.046 1.00 83.12 214 MET A O 1
ATOM 1756 N N . SER A 1 215 ? 15.084 -6.582 2.848 1.00 88.88 215 SER A N 1
ATOM 1757 C CA . SER A 1 215 ? 16.062 -6.552 1.750 1.00 88.88 215 SER A CA 1
ATOM 1758 C C . SER A 1 215 ? 15.481 -7.199 0.489 1.00 88.88 215 SER A C 1
ATOM 1760 O O . SER A 1 215 ? 14.808 -8.227 0.592 1.00 88.88 215 SER A O 1
ATOM 1762 N N . LYS A 1 216 ? 15.805 -6.658 -0.696 1.00 90.69 216 LYS A N 1
ATOM 1763 C CA . LYS A 1 216 ? 15.421 -7.241 -1.996 1.00 90.69 216 LYS A CA 1
ATOM 1764 C C . LYS A 1 216 ? 15.909 -8.681 -2.156 1.00 90.69 216 LYS A C 1
ATOM 1766 O O . LYS A 1 216 ? 15.149 -9.528 -2.601 1.00 90.69 216 LYS A O 1
ATOM 1771 N N . TRP A 1 217 ? 17.126 -8.985 -1.706 1.00 92.25 217 TRP A N 1
ATOM 1772 C CA . TRP A 1 217 ? 17.674 -10.347 -1.745 1.00 92.25 217 TRP A CA 1
ATOM 1773 C C . TRP A 1 217 ? 16.862 -11.326 -0.901 1.00 92.25 217 TRP A C 1
ATOM 1775 O O . TRP A 1 217 ? 16.607 -12.452 -1.314 1.00 92.25 217 TRP A O 1
ATOM 1785 N N . LYS A 1 218 ? 16.392 -10.868 0.265 1.00 92.25 218 LYS A N 1
ATOM 1786 C CA . LYS A 1 218 ? 15.530 -11.667 1.139 1.00 92.25 218 LYS A CA 1
ATOM 1787 C C . LYS A 1 218 ? 14.123 -11.828 0.557 1.00 92.25 218 LYS A C 1
ATOM 1789 O O . LYS A 1 218 ? 13.471 -12.825 0.838 1.00 92.25 218 LYS A O 1
ATOM 1794 N N . ALA A 1 219 ? 13.632 -10.848 -0.203 1.00 93.81 219 ALA A N 1
ATOM 1795 C CA . ALA A 1 219 ? 12.356 -10.974 -0.900 1.00 93.81 219 ALA A CA 1
ATOM 1796 C C . ALA A 1 219 ? 12.464 -11.987 -2.048 1.00 93.81 219 ALA A C 1
ATOM 1798 O O . ALA A 1 219 ? 11.643 -12.895 -2.137 1.00 93.81 219 ALA A O 1
ATOM 1799 N N . LEU A 1 220 ? 13.538 -11.897 -2.839 1.00 94.44 220 LEU A N 1
ATOM 1800 C CA . LEU A 1 220 ? 13.827 -12.813 -3.939 1.00 94.44 220 LEU A CA 1
ATOM 1801 C C . LEU A 1 220 ? 13.967 -14.260 -3.461 1.00 94.44 220 LEU A C 1
ATOM 1803 O O . LEU A 1 220 ? 13.403 -15.154 -4.077 1.00 94.44 220 LEU A O 1
ATOM 1807 N N . SER A 1 221 ? 14.664 -14.496 -2.345 1.00 94.69 221 SER A N 1
ATOM 1808 C CA . SER A 1 221 ? 14.839 -15.855 -1.821 1.00 94.69 221 SER A CA 1
ATOM 1809 C C . SER A 1 221 ? 13.546 -16.476 -1.287 1.00 94.69 221 SER A C 1
ATOM 1811 O O . SER A 1 221 ? 13.400 -17.694 -1.310 1.00 94.69 221 SER A O 1
ATOM 1813 N N . LYS A 1 222 ? 12.598 -15.660 -0.811 1.00 94.44 222 LYS A N 1
ATOM 1814 C CA . LYS A 1 222 ? 11.307 -16.134 -0.292 1.00 94.44 222 LYS A CA 1
ATOM 1815 C C . LYS A 1 222 ? 10.240 -16.316 -1.366 1.00 94.44 222 LYS A C 1
ATOM 1817 O O . LYS A 1 222 ? 9.358 -17.148 -1.185 1.00 94.44 222 LYS A O 1
ATOM 1822 N N . LEU A 1 223 ? 10.307 -15.545 -2.450 1.00 95.12 223 LEU A N 1
ATOM 1823 C CA . LEU A 1 223 ? 9.258 -15.488 -3.466 1.00 95.12 223 LEU A CA 1
ATOM 1824 C C . LEU A 1 223 ? 8.883 -16.872 -4.044 1.00 95.12 223 LEU A C 1
ATOM 1826 O O . LEU A 1 223 ? 7.689 -17.166 -4.058 1.00 95.12 223 LEU A O 1
ATOM 1830 N N . PRO A 1 224 ? 9.826 -17.761 -4.433 1.00 95.19 224 PRO A N 1
ATOM 1831 C CA . PRO A 1 224 ? 9.472 -19.071 -4.984 1.00 95.19 224 PRO A CA 1
ATOM 1832 C C . PRO A 1 224 ? 8.714 -19.951 -3.988 1.00 95.19 224 PRO A C 1
ATOM 1834 O O . PRO A 1 224 ? 7.722 -20.577 -4.343 1.00 95.19 224 PRO A O 1
ATOM 1837 N N . VAL A 1 225 ? 9.152 -19.962 -2.725 1.00 94.81 225 VAL A N 1
ATOM 1838 C CA . VAL A 1 225 ? 8.523 -20.766 -1.667 1.00 94.81 225 VAL A CA 1
ATOM 1839 C C . VAL A 1 225 ? 7.109 -20.262 -1.381 1.00 94.81 225 VAL A C 1
ATOM 1841 O O . VAL A 1 225 ? 6.189 -21.062 -1.253 1.00 94.81 225 VAL A O 1
ATOM 1844 N N . THR A 1 226 ? 6.917 -18.941 -1.328 1.00 95.06 226 THR A N 1
ATOM 1845 C CA . THR A 1 226 ? 5.593 -18.337 -1.121 1.00 95.06 226 THR A CA 1
ATOM 1846 C C . THR A 1 226 ? 4.636 -18.622 -2.282 1.00 95.06 226 THR A C 1
ATOM 1848 O O . THR A 1 226 ? 3.468 -18.914 -2.038 1.00 95.06 226 THR A O 1
ATOM 1851 N N . LEU A 1 227 ? 5.124 -18.572 -3.528 1.00 94.69 227 LEU A N 1
ATOM 1852 C CA . LEU A 1 227 ? 4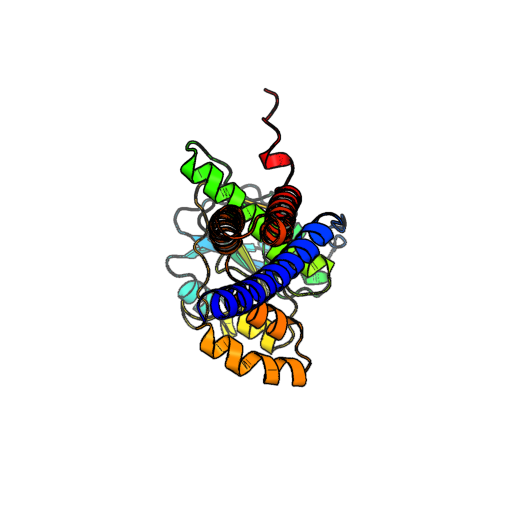.332 -18.902 -4.717 1.00 94.69 227 LEU A CA 1
ATOM 1853 C C . LEU A 1 227 ? 3.888 -20.368 -4.707 1.00 94.69 227 LEU A C 1
ATOM 1855 O O . LEU A 1 227 ? 2.718 -20.652 -4.941 1.00 94.69 227 LEU A O 1
ATOM 1859 N N . LEU A 1 228 ? 4.796 -21.292 -4.373 1.00 95.44 228 LEU A N 1
ATOM 1860 C CA . LEU A 1 228 ? 4.473 -22.717 -4.246 1.00 95.44 228 LEU A CA 1
ATOM 1861 C C . LEU A 1 228 ? 3.480 -22.997 -3.110 1.00 95.44 228 LEU A C 1
ATOM 1863 O O . LEU A 1 228 ? 2.669 -23.909 -3.218 1.00 95.44 228 LEU A O 1
ATOM 1867 N N . ALA A 1 229 ? 3.521 -22.201 -2.039 1.00 94.44 229 ALA A N 1
ATOM 1868 C CA . ALA A 1 229 ? 2.559 -22.274 -0.943 1.00 94.44 229 ALA A CA 1
ATOM 1869 C C . ALA A 1 229 ? 1.175 -21.685 -1.291 1.00 94.44 229 ALA A C 1
ATOM 1871 O O . ALA A 1 229 ? 0.261 -21.785 -0.477 1.00 94.44 229 ALA A O 1
ATOM 1872 N N . GLY A 1 230 ? 1.011 -21.051 -2.459 1.00 94.12 230 GLY A N 1
ATOM 1873 C CA . GLY A 1 230 ? -0.263 -20.484 -2.913 1.00 94.12 230 GLY A CA 1
ATOM 1874 C C . GLY A 1 230 ? -0.687 -19.190 -2.209 1.00 94.12 230 GLY A C 1
ATOM 1875 O O . GLY A 1 230 ? -1.824 -18.756 -2.371 1.00 94.12 230 GLY A O 1
ATOM 1876 N N . ASN A 1 231 ? 0.200 -18.548 -1.442 1.00 95.81 231 ASN A N 1
ATOM 1877 C CA . ASN A 1 231 ? -0.096 -17.262 -0.806 1.00 95.81 231 ASN A CA 1
ATOM 1878 C C . ASN A 1 231 ? 0.188 -16.113 -1.790 1.00 95.81 231 ASN A C 1
ATOM 1880 O O . ASN A 1 231 ? 1.251 -15.486 -1.759 1.00 95.81 231 ASN A O 1
ATOM 1884 N N . TRP A 1 232 ? -0.760 -15.885 -2.701 1.00 95.19 232 TRP A N 1
ATOM 1885 C CA . TRP A 1 232 ? -0.651 -14.908 -3.791 1.00 95.19 232 TRP A CA 1
ATOM 1886 C C . TRP A 1 232 ? -0.447 -13.477 -3.301 1.00 95.19 232 TRP A C 1
ATOM 1888 O O . TRP A 1 232 ? 0.381 -12.755 -3.846 1.00 95.19 232 TRP A O 1
ATOM 1898 N N . ASP A 1 233 ? -1.127 -13.103 -2.225 1.00 96.19 233 ASP A N 1
ATOM 1899 C CA . ASP A 1 233 ? -1.037 -11.783 -1.608 1.00 96.19 233 ASP A CA 1
ATOM 1900 C C . ASP A 1 233 ? 0.363 -11.499 -1.052 1.00 96.19 233 ASP A C 1
ATOM 1902 O O . ASP A 1 233 ? 0.989 -10.471 -1.339 1.00 96.19 233 ASP A O 1
ATOM 1906 N N . TYR A 1 234 ? 0.917 -12.444 -0.287 1.00 96.50 234 TYR A N 1
ATOM 1907 C CA . TYR A 1 234 ? 2.279 -12.305 0.211 1.00 96.50 234 TYR A CA 1
ATOM 1908 C C . TYR A 1 234 ? 3.300 -12.388 -0.932 1.00 96.50 234 TYR A C 1
ATOM 1910 O O . TYR A 1 234 ? 4.305 -11.675 -0.896 1.00 96.50 234 TYR A O 1
ATOM 1918 N N . ALA A 1 235 ? 3.053 -13.200 -1.965 1.00 96.44 235 ALA A N 1
ATOM 1919 C CA . ALA A 1 235 ? 3.904 -13.259 -3.149 1.00 96.44 235 ALA A CA 1
ATOM 1920 C C . ALA A 1 235 ? 3.912 -11.931 -3.927 1.00 96.44 235 ALA A C 1
ATOM 1922 O O . ALA A 1 235 ? 4.998 -11.452 -4.261 1.00 96.44 235 ALA A O 1
ATOM 1923 N N . ASP A 1 236 ? 2.755 -11.294 -4.147 1.00 96.12 236 ASP A N 1
ATOM 1924 C CA . ASP A 1 236 ? 2.669 -9.967 -4.771 1.00 96.12 236 ASP A CA 1
ATOM 1925 C C . ASP A 1 236 ? 3.479 -8.949 -3.973 1.00 96.12 236 ASP A C 1
ATOM 1927 O O . ASP A 1 236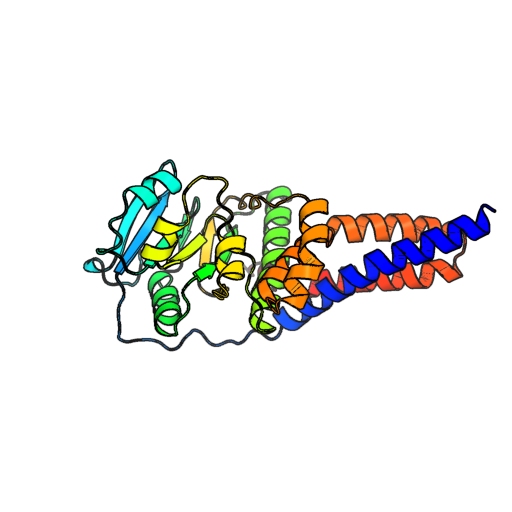 ? 4.311 -8.240 -4.536 1.00 96.12 236 ASP A O 1
ATOM 1931 N N . LYS A 1 237 ? 3.319 -8.916 -2.646 1.00 95.12 237 LYS A N 1
ATOM 1932 C CA . LYS A 1 237 ? 4.116 -8.026 -1.797 1.00 95.12 237 LYS A CA 1
ATOM 1933 C C . LYS A 1 237 ? 5.620 -8.216 -2.019 1.00 95.12 237 LYS A C 1
ATOM 1935 O O . LYS A 1 237 ? 6.362 -7.235 -2.138 1.00 95.12 237 LYS A O 1
ATOM 1940 N N . LEU A 1 238 ? 6.089 -9.465 -2.054 1.00 95.12 238 LEU A N 1
ATOM 1941 C CA . LEU A 1 238 ? 7.498 -9.770 -2.309 1.00 95.12 238 LEU A CA 1
ATOM 1942 C C . LEU A 1 238 ? 7.918 -9.329 -3.717 1.00 95.12 238 LEU A C 1
ATOM 1944 O O . LEU A 1 238 ? 8.998 -8.761 -3.871 1.00 95.12 238 LEU A O 1
ATOM 1948 N N . PHE A 1 239 ? 7.069 -9.527 -4.726 1.00 94.44 239 PHE A N 1
ATOM 1949 C CA . PHE A 1 239 ? 7.324 -9.094 -6.098 1.00 94.44 239 PHE A CA 1
ATOM 1950 C C . PHE A 1 239 ? 7.402 -7.565 -6.218 1.00 94.44 239 PHE A C 1
ATOM 1952 O O . PHE A 1 239 ? 8.393 -7.027 -6.713 1.00 94.44 239 PHE A O 1
ATOM 1959 N N . ARG A 1 240 ? 6.424 -6.847 -5.662 1.00 93.12 240 ARG A N 1
ATOM 1960 C CA . ARG A 1 240 ? 6.351 -5.379 -5.573 1.00 93.12 240 ARG A CA 1
ATOM 1961 C C . ARG A 1 240 ? 7.594 -4.759 -4.943 1.00 93.12 240 ARG A C 1
ATOM 1963 O O . ARG A 1 240 ? 7.991 -3.649 -5.284 1.00 93.12 240 ARG A O 1
ATOM 1970 N N . GLN A 1 241 ? 8.251 -5.488 -4.049 1.00 91.62 241 GLN A N 1
ATOM 1971 C CA . GLN A 1 241 ? 9.505 -5.072 -3.440 1.00 91.62 241 GLN A CA 1
ATOM 1972 C C . GLN A 1 241 ? 10.737 -5.244 -4.349 1.00 91.62 241 GLN A C 1
ATOM 1974 O O . GLN A 1 241 ? 11.729 -4.515 -4.209 1.00 91.62 241 GLN A O 1
ATOM 1979 N N . LEU A 1 242 ? 10.700 -6.202 -5.276 1.00 92.94 242 LEU A N 1
ATOM 1980 C CA . LEU A 1 242 ? 11.731 -6.377 -6.299 1.00 92.94 242 LEU A CA 1
ATOM 1981 C C . LEU A 1 242 ? 11.604 -5.297 -7.377 1.00 92.94 242 LEU A C 1
ATOM 1983 O O . LEU A 1 242 ? 12.627 -4.714 -7.766 1.00 92.94 242 LEU A O 1
ATOM 1987 N N . VAL A 1 243 ? 10.362 -4.981 -7.766 1.00 92.19 243 VAL A N 1
ATOM 1988 C CA . VAL A 1 243 ? 10.014 -3.946 -8.749 1.00 92.19 243 VAL A CA 1
ATOM 1989 C C . VAL A 1 243 ? 10.659 -2.603 -8.363 1.00 92.19 243 VAL A C 1
ATOM 1991 O O . VAL A 1 243 ? 10.437 -2.073 -7.268 1.00 92.19 243 VAL A O 1
ATOM 1994 N N . PRO A 1 244 ? 11.517 -2.020 -9.223 1.00 91.06 244 PRO A N 1
ATOM 1995 C CA . PRO A 1 244 ? 12.047 -0.683 -8.997 1.00 91.06 244 PRO A CA 1
ATOM 1996 C C . PRO A 1 244 ? 10.922 0.355 -8.982 1.00 91.06 244 PRO A C 1
ATOM 1998 O O . PRO A 1 244 ? 9.934 0.233 -9.700 1.00 91.06 244 PRO A O 1
ATOM 2001 N N . SER A 1 245 ? 11.086 1.432 -8.208 1.00 89.56 245 SER A N 1
ATOM 2002 C CA . SER A 1 245 ? 10.096 2.515 -8.236 1.00 89.56 245 SER A CA 1
ATOM 2003 C C . SER A 1 245 ? 9.942 3.071 -9.655 1.00 89.56 245 SER A C 1
ATOM 2005 O O . SER A 1 245 ? 10.939 3.200 -10.369 1.00 89.56 245 SER A O 1
ATOM 2007 N N . TRP A 1 246 ? 8.733 3.491 -10.026 1.00 90.44 246 TRP A N 1
ATOM 2008 C CA . TRP A 1 246 ? 8.438 4.032 -11.357 1.00 90.44 246 TRP A CA 1
ATOM 2009 C C . TRP A 1 246 ? 9.391 5.156 -11.796 1.00 90.44 246 TRP A C 1
ATOM 2011 O O . TRP A 1 246 ? 9.720 5.260 -12.970 1.00 90.44 246 TRP A O 1
ATOM 2021 N N . ARG A 1 247 ? 9.917 5.958 -10.856 1.00 91.44 247 ARG A N 1
ATOM 2022 C CA . ARG A 1 247 ? 10.923 7.003 -11.136 1.00 91.44 247 ARG A CA 1
ATOM 2023 C C . ARG A 1 247 ? 12.257 6.431 -11.600 1.00 91.44 247 ARG A C 1
ATOM 2025 O O . ARG A 1 247 ? 12.891 6.997 -12.480 1.00 91.44 247 ARG A O 1
ATOM 2032 N N . VAL A 1 248 ? 12.686 5.337 -10.975 1.00 92.75 248 VAL A N 1
ATOM 2033 C CA . VAL A 1 248 ? 13.923 4.635 -11.333 1.00 92.75 248 VAL A CA 1
ATOM 2034 C C . VAL A 1 248 ? 13.746 3.951 -12.683 1.00 92.75 248 VAL A C 1
ATOM 2036 O O . VAL A 1 248 ? 14.622 4.083 -13.527 1.00 92.75 248 VAL A O 1
ATOM 2039 N N . LEU A 1 249 ? 12.597 3.306 -12.921 1.00 93.69 249 LEU A N 1
ATOM 2040 C CA . LEU A 1 249 ? 12.272 2.739 -14.234 1.00 93.69 249 LEU A CA 1
ATOM 2041 C C . LEU A 1 249 ? 12.290 3.815 -15.320 1.00 93.69 249 LEU A C 1
ATOM 2043 O O . LEU A 1 249 ? 12.969 3.649 -16.325 1.00 93.69 249 LEU A O 1
ATOM 2047 N N . PHE A 1 250 ? 11.617 4.942 -15.081 1.00 94.25 250 PHE A N 1
ATOM 2048 C CA . PHE A 1 250 ? 11.577 6.067 -16.010 1.00 94.25 250 PHE A CA 1
ATOM 2049 C C . PHE A 1 250 ? 12.973 6.636 -16.292 1.00 94.25 250 PHE A C 1
ATOM 2051 O O . PHE A 1 250 ? 13.322 6.858 -17.448 1.00 94.25 250 PHE A O 1
ATOM 2058 N N . LEU A 1 251 ? 13.798 6.828 -15.257 1.00 94.81 251 LEU A N 1
ATOM 2059 C CA . LEU A 1 251 ? 15.171 7.315 -15.403 1.00 94.81 251 LEU A CA 1
ATOM 2060 C C . LEU A 1 251 ? 16.041 6.351 -16.219 1.00 94.81 251 LEU A C 1
ATOM 2062 O O . LEU A 1 251 ? 16.672 6.783 -17.181 1.00 94.81 251 LEU A O 1
ATOM 2066 N N . ILE A 1 252 ? 16.069 5.063 -15.858 1.00 93.56 252 ILE A N 1
ATOM 2067 C CA . ILE A 1 252 ? 16.892 4.064 -16.558 1.00 93.56 252 ILE A CA 1
ATOM 2068 C C . ILE A 1 252 ? 16.415 3.923 -18.004 1.00 93.56 252 ILE A C 1
ATOM 2070 O O . ILE A 1 252 ? 17.236 3.952 -18.914 1.00 93.56 252 ILE A O 1
ATOM 2074 N N . CYS A 1 253 ? 15.099 3.851 -18.221 1.00 95.19 253 CYS A N 1
ATOM 2075 C CA . CYS A 1 253 ? 14.508 3.799 -19.554 1.00 95.19 253 CYS A CA 1
ATOM 2076 C C . CYS A 1 253 ? 14.896 5.029 -20.384 1.00 95.19 253 CYS A C 1
ATOM 2078 O O . CYS A 1 253 ? 15.268 4.878 -21.540 1.00 95.19 253 CYS A O 1
ATOM 2080 N N . SER A 1 254 ? 14.874 6.232 -19.799 1.00 95.06 254 SER A N 1
ATOM 2081 C CA . SER A 1 254 ? 15.235 7.474 -20.500 1.00 95.06 254 SER A CA 1
ATOM 2082 C C . SER A 1 254 ? 16.716 7.504 -20.889 1.00 95.06 254 SER A C 1
ATOM 2084 O O . SER A 1 254 ? 17.049 7.817 -22.029 1.00 95.06 254 SER A O 1
ATOM 2086 N N . ILE A 1 255 ? 17.610 7.142 -19.961 1.00 95.00 255 ILE A N 1
ATOM 2087 C CA . ILE A 1 255 ? 19.057 7.084 -20.217 1.00 95.00 255 ILE A CA 1
ATOM 2088 C C . ILE A 1 255 ? 19.357 6.049 -21.304 1.00 95.00 255 ILE A C 1
ATOM 2090 O O . ILE A 1 255 ? 20.051 6.358 -22.273 1.00 95.00 255 ILE A O 1
ATOM 2094 N N . TRP A 1 256 ? 18.805 4.839 -21.181 1.00 94.38 256 TRP A N 1
ATOM 2095 C CA . TRP A 1 256 ? 19.053 3.773 -22.148 1.00 94.38 256 TRP A CA 1
ATOM 2096 C C . TRP A 1 256 ? 18.445 4.081 -23.519 1.00 94.38 256 TRP A C 1
ATOM 2098 O O . TRP A 1 256 ? 19.050 3.770 -24.539 1.00 94.38 256 TRP A O 1
ATOM 2108 N N . CYS A 1 257 ? 17.302 4.771 -23.557 1.00 94.44 257 CYS A N 1
ATOM 2109 C CA . CYS A 1 257 ? 16.691 5.262 -24.789 1.00 94.44 257 CYS A CA 1
ATOM 2110 C C . CYS A 1 257 ? 17.622 6.218 -25.553 1.00 94.44 257 CYS A C 1
ATOM 2112 O O . CYS A 1 257 ? 17.773 6.087 -26.769 1.00 94.44 257 CYS A O 1
ATOM 2114 N N . ILE A 1 258 ? 18.284 7.148 -24.854 1.00 94.81 258 ILE A N 1
ATOM 2115 C CA . ILE A 1 258 ? 19.251 8.076 -25.462 1.00 94.81 258 ILE A CA 1
ATOM 2116 C C . ILE A 1 258 ? 20.473 7.307 -25.976 1.00 94.81 258 ILE A C 1
ATOM 2118 O O . ILE A 1 258 ? 20.845 7.464 -27.137 1.00 94.81 258 ILE A O 1
ATOM 2122 N N . ILE A 1 259 ? 21.055 6.430 -25.148 1.00 93.62 259 ILE A N 1
ATOM 2123 C CA . ILE A 1 259 ? 22.220 5.610 -25.527 1.00 93.62 259 ILE A CA 1
ATOM 2124 C C . ILE A 1 259 ? 21.906 4.767 -26.770 1.00 93.62 259 ILE A C 1
ATOM 2126 O O . ILE A 1 259 ? 22.668 4.785 -27.735 1.00 93.62 259 ILE A O 1
ATOM 2130 N N . ALA A 1 260 ? 20.768 4.068 -26.774 1.00 93.06 260 ALA A N 1
ATOM 2131 C CA . ALA A 1 260 ? 20.338 3.250 -27.899 1.00 93.06 260 ALA A CA 1
ATOM 2132 C C . ALA A 1 260 ? 20.087 4.090 -29.155 1.00 93.06 260 ALA A C 1
ATOM 2134 O O . ALA A 1 260 ? 20.435 3.651 -30.242 1.00 93.06 260 ALA A O 1
ATOM 2135 N N . THR A 1 261 ? 19.540 5.304 -29.026 1.00 94.06 261 THR A N 1
ATOM 2136 C CA . THR A 1 261 ? 19.318 6.196 -30.178 1.00 94.06 261 THR A CA 1
ATOM 2137 C C . THR A 1 261 ? 20.638 6.623 -30.817 1.00 94.06 261 THR A C 1
ATOM 2139 O O . THR A 1 261 ? 20.739 6.627 -32.041 1.00 94.06 261 THR A O 1
ATOM 2142 N N . CYS A 1 262 ? 21.658 6.923 -30.007 1.00 93.44 262 CYS A N 1
ATOM 2143 C CA . CYS A 1 262 ? 22.988 7.278 -30.502 1.00 93.44 262 CYS A CA 1
ATOM 2144 C C . CYS A 1 262 ? 23.741 6.084 -31.112 1.00 93.44 262 CYS A C 1
ATOM 2146 O O . CYS A 1 262 ? 24.504 6.275 -32.053 1.00 93.44 262 CYS A O 1
ATOM 2148 N N . TYR A 1 263 ? 23.560 4.875 -30.570 1.00 92.38 263 TYR A N 1
ATOM 2149 C CA . TYR A 1 263 ? 24.281 3.679 -31.021 1.00 92.38 263 TYR A CA 1
ATOM 2150 C C . TYR A 1 263 ? 23.615 2.991 -32.221 1.00 92.38 263 TYR A C 1
ATOM 2152 O O . TYR A 1 263 ? 24.265 2.719 -33.225 1.00 92.38 263 TYR A O 1
ATOM 2160 N N . ALA A 1 264 ? 22.313 2.712 -32.123 1.00 90.75 264 ALA A N 1
ATOM 2161 C CA . ALA A 1 264 ? 21.532 2.006 -33.132 1.00 90.75 264 ALA A CA 1
ATOM 2162 C C . ALA A 1 264 ? 20.057 2.442 -33.074 1.00 90.75 264 ALA A C 1
ATOM 2164 O O . ALA A 1 264 ? 19.255 1.914 -32.299 1.00 90.75 264 ALA A O 1
ATOM 2165 N N . TRP A 1 265 ? 19.681 3.395 -33.931 1.00 89.00 265 TRP A N 1
ATOM 2166 C CA . TRP A 1 265 ? 18.353 4.022 -33.922 1.00 89.00 265 TRP A CA 1
ATOM 2167 C C . TRP A 1 265 ? 17.185 3.028 -34.065 1.00 89.00 265 TRP A C 1
ATOM 2169 O O . TRP A 1 265 ? 16.121 3.234 -33.489 1.00 89.00 265 TRP A O 1
ATOM 2179 N N . THR A 1 266 ? 17.370 1.914 -34.776 1.00 90.56 266 THR A N 1
ATOM 2180 C CA . THR A 1 266 ? 16.335 0.876 -34.911 1.00 90.56 266 THR A CA 1
ATOM 2181 C C . THR A 1 266 ? 16.051 0.179 -33.580 1.00 90.56 266 THR A C 1
ATOM 2183 O O . THR A 1 266 ? 14.896 -0.091 -33.252 1.00 90.56 266 THR A O 1
ATOM 2186 N N . LEU A 1 267 ? 17.084 -0.061 -32.763 1.00 87.38 267 LEU A N 1
ATOM 2187 C CA . LEU A 1 267 ? 16.938 -0.655 -31.435 1.00 87.38 267 LEU A CA 1
ATOM 2188 C C . LEU A 1 267 ? 16.312 0.309 -30.429 1.00 87.38 267 LEU A C 1
ATOM 2190 O O . LEU A 1 267 ? 15.732 -0.157 -29.448 1.00 87.38 267 LEU A O 1
ATOM 2194 N N . SER A 1 268 ? 16.413 1.622 -30.643 1.00 93.19 268 SER A N 1
ATOM 2195 C CA . SER A 1 268 ? 15.838 2.602 -29.721 1.00 93.19 268 SER A CA 1
ATOM 2196 C C . SER A 1 268 ? 14.314 2.673 -29.801 1.00 93.19 268 SER A C 1
ATOM 2198 O O . SER A 1 268 ? 13.684 3.057 -28.820 1.00 93.19 268 SER A O 1
ATOM 2200 N N . LEU A 1 269 ? 13.696 2.226 -30.902 1.00 94.19 269 LEU A N 1
ATOM 2201 C CA . LEU A 1 269 ? 12.238 2.251 -31.081 1.00 94.19 269 LEU A CA 1
ATOM 2202 C C . LEU A 1 269 ? 11.492 1.557 -29.933 1.00 94.19 269 LEU A C 1
ATOM 2204 O O . LEU A 1 269 ? 10.564 2.127 -29.365 1.00 94.19 269 LEU A O 1
ATOM 2208 N N . ARG A 1 270 ? 11.937 0.364 -29.517 1.00 95.12 270 ARG A N 1
ATOM 2209 C CA . ARG A 1 270 ? 11.344 -0.349 -28.369 1.00 95.12 270 ARG A CA 1
ATOM 2210 C C . ARG A 1 270 ? 11.471 0.429 -27.056 1.00 95.12 270 ARG A C 1
ATOM 2212 O O . ARG A 1 270 ? 10.557 0.390 -26.239 1.00 95.12 270 ARG A O 1
ATOM 2219 N N . TRP A 1 271 ? 12.561 1.168 -26.867 1.00 96.06 271 TRP A N 1
ATOM 2220 C CA . TRP A 1 271 ? 12.765 2.017 -25.693 1.00 96.06 271 TRP A CA 1
ATOM 2221 C C . TRP A 1 271 ? 11.870 3.250 -25.712 1.00 96.06 271 TRP A C 1
ATOM 2223 O O . TRP A 1 271 ? 11.317 3.600 -24.674 1.00 96.06 271 TRP A O 1
ATOM 2233 N N . TRP A 1 272 ? 11.659 3.855 -26.881 1.00 95.56 272 TRP A N 1
ATOM 2234 C CA . TRP A 1 272 ? 10.692 4.936 -27.059 1.00 95.56 272 TRP A CA 1
ATOM 2235 C C . TRP A 1 272 ? 9.262 4.475 -26.769 1.00 95.56 272 TRP A C 1
ATOM 2237 O O . TRP A 1 272 ? 8.551 5.147 -26.022 1.00 95.56 272 TRP A O 1
ATOM 2247 N N . PHE A 1 273 ? 8.860 3.304 -27.274 1.00 95.75 273 PHE A N 1
ATOM 2248 C CA . PHE A 1 273 ? 7.558 2.712 -26.950 1.00 95.75 273 PHE A CA 1
ATOM 2249 C C . PHE A 1 273 ? 7.410 2.423 -25.457 1.00 95.75 273 PHE A C 1
ATOM 2251 O O . PHE A 1 273 ? 6.382 2.751 -24.869 1.00 95.75 273 PHE A O 1
ATOM 2258 N N . LEU A 1 274 ? 8.439 1.856 -24.823 1.00 95.75 274 LEU A N 1
ATOM 2259 C CA . LEU A 1 274 ? 8.427 1.582 -23.388 1.00 95.75 274 LEU A CA 1
ATOM 2260 C C . LEU A 1 274 ? 8.349 2.874 -22.565 1.00 95.75 274 LEU A C 1
ATOM 2262 O O . LEU A 1 274 ? 7.582 2.947 -21.608 1.00 95.75 274 LEU A O 1
ATOM 2266 N N . LEU A 1 275 ? 9.085 3.914 -22.961 1.00 96.00 275 LEU A N 1
ATOM 2267 C CA . LEU A 1 275 ? 9.051 5.222 -22.314 1.00 96.00 275 LEU A CA 1
ATOM 2268 C C . LEU A 1 275 ? 7.666 5.868 -22.435 1.00 96.00 275 LEU A C 1
ATOM 2270 O O . LEU A 1 275 ? 7.132 6.358 -21.440 1.00 96.00 275 LEU A O 1
ATOM 2274 N N . PHE A 1 276 ? 7.064 5.823 -23.626 1.00 96.38 276 PHE A N 1
ATOM 2275 C CA . PHE A 1 276 ? 5.701 6.295 -23.854 1.00 96.38 276 PHE A CA 1
ATOM 2276 C C . PHE A 1 276 ? 4.684 5.502 -23.022 1.00 96.38 276 PHE A C 1
ATOM 2278 O O . PHE A 1 276 ? 3.848 6.099 -22.350 1.00 96.38 276 PHE A O 1
ATOM 2285 N N . GLY A 1 277 ? 4.799 4.173 -22.986 1.00 96.56 277 GLY A N 1
ATOM 2286 C CA . GLY A 1 277 ? 3.951 3.308 -22.165 1.00 96.56 277 GLY A CA 1
ATOM 2287 C C . GLY A 1 277 ? 4.065 3.610 -20.667 1.00 96.56 277 GLY A C 1
ATOM 2288 O O . GLY A 1 277 ? 3.053 3.660 -19.969 1.00 96.56 277 GLY A O 1
ATOM 2289 N N . LEU A 1 278 ? 5.272 3.893 -20.166 1.00 96.06 278 LEU A N 1
ATOM 2290 C CA . LEU A 1 278 ? 5.482 4.323 -18.780 1.00 96.06 278 LEU A CA 1
ATOM 2291 C C . LEU A 1 278 ? 4.861 5.700 -18.505 1.00 96.06 278 LEU A C 1
ATOM 2293 O O . LEU A 1 278 ? 4.234 5.873 -17.463 1.00 96.06 278 LEU A O 1
ATOM 2297 N N . LEU A 1 279 ? 4.993 6.669 -19.419 1.00 95.62 279 LEU A N 1
ATOM 2298 C CA . LEU A 1 279 ? 4.328 7.974 -19.288 1.00 95.62 279 LEU A CA 1
ATOM 2299 C C . LEU A 1 279 ? 2.811 7.817 -19.241 1.00 95.62 279 LEU A C 1
ATOM 2301 O O . LEU A 1 279 ? 2.169 8.353 -18.342 1.00 95.62 279 LEU A O 1
ATOM 2305 N N . PHE A 1 280 ? 2.261 7.033 -20.166 1.00 96.06 280 PHE A N 1
ATOM 2306 C CA . PHE A 1 280 ? 0.839 6.737 -20.219 1.00 96.06 280 PHE A CA 1
ATOM 2307 C C . PHE A 1 280 ? 0.357 6.075 -18.921 1.00 96.06 280 PHE A C 1
ATOM 2309 O O . PHE A 1 280 ? -0.610 6.535 -18.323 1.00 96.06 280 PHE A O 1
ATOM 2316 N N . THR A 1 281 ? 1.096 5.085 -18.412 1.00 96.00 281 THR A N 1
ATOM 2317 C CA . THR A 1 281 ? 0.828 4.435 -17.116 1.00 96.00 281 THR A CA 1
ATOM 2318 C C . THR A 1 281 ? 0.757 5.443 -15.968 1.00 96.00 281 THR A C 1
ATOM 2320 O O . THR A 1 281 ? -0.140 5.373 -15.130 1.00 96.00 281 THR A O 1
ATOM 2323 N N . LEU A 1 282 ? 1.688 6.402 -15.918 1.00 93.69 282 LEU A N 1
ATOM 2324 C CA . LEU A 1 282 ? 1.686 7.440 -14.886 1.00 93.69 282 LEU A CA 1
ATOM 2325 C C . LEU A 1 282 ? 0.496 8.389 -15.031 1.00 93.69 282 LEU A C 1
ATOM 2327 O O . LEU A 1 282 ? -0.063 8.784 -14.015 1.00 93.69 282 LEU A O 1
ATOM 2331 N N . CYS A 1 283 ? 0.096 8.733 -16.257 1.00 93.31 283 CYS A N 1
ATOM 2332 C CA . CYS A 1 283 ? -1.106 9.528 -16.498 1.00 93.31 283 CYS A CA 1
ATOM 2333 C C . CYS A 1 283 ? -2.363 8.816 -15.987 1.00 93.31 283 CYS A C 1
ATOM 2335 O O . CYS A 1 283 ? -3.157 9.454 -15.308 1.00 93.31 283 CYS A O 1
ATOM 2337 N N . LEU A 1 284 ? -2.505 7.508 -16.236 1.00 93.50 284 LEU A N 1
ATOM 2338 C CA . LEU A 1 284 ? -3.635 6.720 -15.724 1.00 93.50 284 LEU A CA 1
ATOM 2339 C C . LEU A 1 284 ? -3.660 6.654 -14.190 1.00 93.50 284 LEU A C 1
ATOM 2341 O O . LEU A 1 284 ? -4.721 6.666 -13.578 1.00 93.50 284 LEU A O 1
ATOM 2345 N N . ALA A 1 285 ? -2.487 6.582 -13.558 1.00 94.12 285 ALA A N 1
ATOM 2346 C CA . ALA A 1 285 ? -2.384 6.452 -12.109 1.00 94.12 285 ALA A CA 1
ATOM 2347 C C . ALA A 1 285 ? -2.642 7.763 -11.341 1.00 94.12 285 ALA A C 1
ATOM 2349 O O . ALA A 1 285 ? -2.812 7.719 -10.120 1.00 94.12 285 ALA A O 1
ATOM 2350 N N . ILE A 1 286 ? -2.630 8.926 -12.001 1.00 92.31 286 ILE A N 1
ATOM 2351 C CA . ILE A 1 286 ? -2.879 10.218 -11.351 1.00 92.31 286 ILE A CA 1
ATOM 2352 C C . ILE A 1 286 ? -4.391 10.482 -11.324 1.00 92.31 286 ILE A C 1
ATOM 2354 O O . ILE A 1 286 ? -5.007 10.528 -12.382 1.00 92.31 286 ILE A O 1
ATOM 2358 N N . PRO A 1 287 ? -4.997 10.714 -10.147 1.00 87.81 287 PRO A N 1
ATOM 2359 C CA . PRO A 1 287 ? -6.419 11.007 -10.053 1.00 87.81 287 PRO A CA 1
ATOM 2360 C C . PRO A 1 287 ? -6.752 12.429 -10.530 1.00 87.81 287 PRO A C 1
ATOM 2362 O O . PRO A 1 287 ? -5.989 13.375 -10.305 1.00 87.81 287 PRO A O 1
ATOM 2365 N N . ASP A 1 288 ? -7.943 12.586 -11.108 1.00 84.56 288 ASP A N 1
ATOM 2366 C CA . ASP A 1 288 ? -8.384 13.814 -11.786 1.00 84.56 288 ASP A CA 1
ATOM 2367 C C . ASP A 1 288 ? -8.347 15.063 -10.895 1.00 84.56 288 ASP A C 1
ATOM 2369 O O . ASP A 1 288 ? -7.907 16.129 -11.329 1.00 84.56 288 ASP A O 1
ATOM 2373 N N . TYR A 1 289 ? -8.692 14.936 -9.608 1.00 84.62 289 TYR A N 1
ATOM 2374 C CA . TYR A 1 289 ? -8.713 16.070 -8.671 1.00 84.62 289 TYR A CA 1
ATOM 2375 C C . TYR A 1 289 ? -7.328 16.701 -8.416 1.00 84.62 289 TYR A C 1
ATOM 2377 O O . TYR A 1 289 ? -7.236 17.798 -7.862 1.00 84.62 289 TYR A O 1
ATOM 2385 N N . LEU A 1 290 ? -6.230 16.021 -8.775 1.00 82.81 290 LEU A N 1
ATOM 2386 C CA . LEU A 1 290 ? -4.886 16.610 -8.738 1.00 82.81 290 LEU A CA 1
ATOM 2387 C C . LEU A 1 290 ? -4.572 17.466 -9.970 1.00 82.81 290 LEU A C 1
ATOM 2389 O O . LEU A 1 290 ? -3.670 18.309 -9.907 1.00 82.81 290 LEU A O 1
ATOM 2393 N N . ILE A 1 291 ? -5.268 17.222 -11.079 1.00 75.50 291 ILE A N 1
ATOM 2394 C CA . ILE A 1 291 ? -5.067 17.869 -12.379 1.00 75.50 291 ILE A CA 1
ATOM 2395 C C . ILE A 1 291 ? -6.025 19.052 -12.520 1.00 75.50 291 ILE A C 1
ATOM 2397 O O . ILE A 1 291 ? -5.629 20.122 -12.994 1.00 75.50 291 ILE A O 1
ATOM 2401 N N . GLU A 1 292 ? -7.263 18.888 -12.057 1.00 66.44 292 GLU A N 1
ATOM 2402 C CA . GLU A 1 292 ? -8.254 19.950 -12.033 1.00 66.44 292 GLU A CA 1
ATOM 2403 C C . GLU A 1 292 ? -7.784 21.091 -11.121 1.00 66.44 292 GLU A C 1
ATOM 2405 O O . GLU A 1 292 ? -7.710 20.983 -9.894 1.00 66.44 292 GLU A O 1
ATOM 2410 N N . LYS A 1 293 ? -7.468 22.247 -11.717 1.00 52.75 293 LYS A N 1
ATOM 2411 C CA . LYS A 1 293 ? -7.447 23.491 -10.945 1.00 52.75 293 LYS A CA 1
ATOM 2412 C C . LYS A 1 293 ? -8.862 23.665 -10.404 1.00 52.75 293 LYS A C 1
ATOM 2414 O O . LYS A 1 293 ? -9.776 23.768 -11.220 1.00 52.75 293 LYS A O 1
ATOM 2419 N N . LYS A 1 294 ? -9.030 23.747 -9.072 1.00 46.75 294 LYS A N 1
ATOM 2420 C CA . LYS A 1 294 ? -10.254 24.289 -8.454 1.00 46.75 294 LYS A CA 1
ATOM 2421 C C . LYS A 1 294 ? -10.634 25.523 -9.273 1.00 46.75 294 LYS A C 1
ATOM 2423 O O . LYS A 1 294 ? -9.899 26.515 -9.237 1.00 46.75 294 LYS A O 1
ATOM 2428 N N . LYS A 1 295 ? -11.705 25.431 -10.071 1.00 38.59 295 LYS A N 1
ATOM 2429 C CA . LYS A 1 295 ? -12.328 26.618 -10.649 1.00 38.59 295 LYS A CA 1
ATOM 2430 C C . LYS A 1 295 ? -12.701 27.459 -9.433 1.00 38.59 295 LYS A C 1
ATOM 2432 O O . LYS A 1 295 ? -13.453 26.992 -8.581 1.00 38.59 295 LYS A O 1
ATOM 2437 N N . LYS A 1 296 ? -12.004 28.582 -9.277 1.00 37.28 296 LYS A N 1
ATOM 2438 C CA . LYS A 1 296 ? -12.414 29.620 -8.339 1.00 37.28 296 LYS A CA 1
ATOM 2439 C C . LYS A 1 296 ? -13.740 30.188 -8.809 1.00 37.28 296 LYS A C 1
ATOM 2441 O O . LYS A 1 296 ? -13.900 30.280 -10.048 1.00 37.28 296 LYS A O 1
#